Protein AF-A0AAV3U2V4-F1 (afdb_monomer_lite)

Foldseek 3Di:
DALVVCVVVLVLVVSLVRLVVVCVVPVLPLVSLVQNLLSCVLVVVLVVSLVSLVSSVVNPVVCVLVSLLVNLLSLQVVVVLCVQAVVDDADEPDPDDPLSVVLSVVSNCLNVVNQPPDDPDPPVPPQPPQFWKCFPNDIFSDKFWPFQSQTQWFWWRDSNSGIHIDGVQFWQKKFWDQDDDQNCCQWTWIWTATPVGDTDIITGGQAFSDDDPDSCLSSLNDWDWDQRSNTTGITRGIWMCGPNDIDTPNRGGMIHTD

pLDDT: mean 91.7, std 11.53, range [42.59, 98.56]

InterPro domains:
  IPR009211 Type VI secretion system accessory component TagJ [PF07024] (140-255)
  IPR009211 Type VI secretion system accessory component TagJ [PIRSF029288] (5-255)
  IPR011990 Tetratricopeptide-like helical domain superfamily [G3DSA:1.25.40.10] (1-85)

Sequence (258 aa):
MNPKQAYQDGDLSQAMTLAAEVVKQNPSDVTARVFFAELCCIVGDLERADKQLQTLITLAPELVLTASNWRQLIRAAYARNSVYQEGATPTLVAPPSPDVERALHQLVALHNNFLETETTDSDENSSPANVVFTVNQSSTAALRDLDDLNADILEFLGTNGNYFWVELSQIESLHLETPERPLDLLWRKCRLITNGGSDGVVFMPTIYPNTSDDTQQLLGRSTDWVNRNGLELGLGLREFLVGDEVLSIMDLKSLVRA

Structure (mmCIF, N/CA/C/O backbone):
data_AF-A0AAV3U2V4-F1
#
_entry.id   AF-A0AAV3U2V4-F1
#
loop_
_atom_site.group_PDB
_atom_site.id
_atom_site.type_symbol
_atom_site.label_atom_id
_atom_site.label_alt_id
_atom_site.label_comp_id
_atom_site.label_asym_id
_atom_site.label_entity_id
_atom_site.label_seq_id
_atom_site.pdbx_PDB_ins_code
_atom_site.Cartn_x
_atom_site.Cartn_y
_atom_site.Cartn_z
_atom_site.occupancy
_atom_site.B_iso_or_equiv
_atom_site.auth_seq_id
_atom_site.auth_comp_id
_atom_site.auth_asym_id
_atom_site.auth_atom_id
_atom_site.pdbx_PDB_model_num
ATOM 1 N N . MET A 1 1 ? -22.609 -13.564 15.069 1.00 77.81 1 MET A N 1
ATOM 2 C CA . MET A 1 1 ? -21.547 -13.182 14.119 1.00 77.81 1 MET A CA 1
ATOM 3 C C . MET A 1 1 ? -20.689 -12.113 14.771 1.00 77.81 1 MET A C 1
ATOM 5 O O . MET A 1 1 ? -21.258 -11.242 15.417 1.00 77.81 1 MET A O 1
ATOM 9 N N . ASN A 1 2 ? -19.363 -12.223 14.704 1.00 93.81 2 ASN A N 1
ATOM 10 C CA . ASN A 1 2 ? -18.442 -11.239 15.286 1.00 93.81 2 ASN A CA 1
ATOM 11 C C . ASN A 1 2 ? -17.787 -10.402 14.162 1.00 93.81 2 ASN A C 1
ATOM 13 O O . ASN A 1 2 ? -17.882 -10.802 12.999 1.00 93.81 2 ASN A O 1
ATOM 17 N N . PRO A 1 3 ? -17.127 -9.270 14.475 1.00 95.31 3 PRO A N 1
ATOM 18 C CA . PRO A 1 3 ? -16.544 -8.399 13.452 1.00 95.31 3 PRO A CA 1
ATOM 19 C C . PRO A 1 3 ? -15.517 -9.092 12.542 1.00 95.31 3 PRO A C 1
ATOM 21 O O . PRO A 1 3 ? -15.472 -8.821 11.346 1.00 95.31 3 PRO A O 1
ATOM 24 N N . LYS A 1 4 ? -14.708 -10.009 13.094 1.00 94.81 4 LYS A N 1
ATOM 25 C CA . LYS A 1 4 ? -13.680 -10.744 12.338 1.00 94.81 4 LYS A CA 1
ATOM 26 C C . LYS A 1 4 ? -14.293 -11.704 11.323 1.00 94.81 4 LYS A C 1
ATOM 28 O O . LYS A 1 4 ? -13.789 -11.785 10.212 1.00 94.81 4 LYS A O 1
ATOM 33 N N . GLN A 1 5 ? -15.378 -12.386 11.691 1.00 96.06 5 GLN A N 1
ATOM 34 C CA . GLN A 1 5 ? -16.092 -13.283 10.785 1.00 96.06 5 GLN A CA 1
ATOM 35 C C . GLN A 1 5 ? -16.669 -12.507 9.597 1.00 96.06 5 GLN A C 1
ATOM 37 O O . GLN A 1 5 ? -16.418 -12.884 8.463 1.00 96.06 5 GLN A O 1
ATOM 42 N N . ALA A 1 6 ? -17.342 -11.376 9.845 1.00 96.31 6 ALA A N 1
ATOM 43 C CA . ALA A 1 6 ? -17.877 -10.538 8.767 1.00 96.31 6 ALA A CA 1
ATOM 44 C C . ALA A 1 6 ? -16.768 -10.044 7.816 1.00 96.31 6 ALA A C 1
ATOM 46 O O . ALA A 1 6 ? -16.920 -10.093 6.600 1.00 96.31 6 ALA A O 1
ATOM 47 N N . TYR A 1 7 ? -15.609 -9.652 8.362 1.00 95.31 7 TYR A N 1
ATOM 48 C CA . TYR A 1 7 ? -14.439 -9.291 7.555 1.00 95.31 7 TYR A CA 1
ATOM 49 C C . TYR A 1 7 ? -13.925 -10.469 6.712 1.00 95.31 7 TYR A C 1
ATOM 51 O O . TYR A 1 7 ? -13.635 -10.306 5.527 1.00 95.31 7 TYR A O 1
ATOM 59 N N . GLN A 1 8 ? -13.817 -11.666 7.294 1.00 93.44 8 GLN A N 1
ATOM 60 C CA . GLN A 1 8 ? -13.397 -12.873 6.574 1.00 93.44 8 GLN A CA 1
ATOM 61 C C . GLN A 1 8 ? -14.368 -13.209 5.437 1.00 93.44 8 GLN A C 1
ATOM 63 O O . GLN A 1 8 ? -13.926 -13.425 4.309 1.00 93.44 8 GLN A O 1
ATOM 68 N N . ASP A 1 9 ? -15.669 -13.111 5.700 1.00 95.00 9 ASP A N 1
ATOM 69 C CA . ASP A 1 9 ? -16.739 -13.347 4.727 1.00 95.00 9 ASP A CA 1
ATOM 70 C C . ASP A 1 9 ? -16.788 -12.271 3.620 1.00 95.00 9 ASP A C 1
ATOM 72 O O . ASP A 1 9 ? -17.465 -12.445 2.612 1.00 95.00 9 ASP A O 1
ATOM 76 N N . GLY A 1 10 ? -16.034 -11.175 3.770 1.00 93.69 10 GLY A N 1
ATOM 77 C CA . GLY A 1 10 ? -15.952 -10.088 2.794 1.00 93.69 10 GLY A CA 1
ATOM 78 C C . GLY A 1 10 ? -17.049 -9.034 2.935 1.00 93.69 10 GLY A C 1
ATOM 79 O O . GLY A 1 10 ? -17.123 -8.139 2.099 1.00 93.69 10 GLY A O 1
ATOM 80 N N . ASP A 1 11 ? -17.868 -9.091 3.988 1.00 95.31 11 ASP A N 1
ATOM 81 C CA . ASP A 1 11 ? -18.849 -8.052 4.310 1.00 95.31 11 ASP A CA 1
ATOM 82 C C . ASP A 1 11 ? -18.190 -6.955 5.162 1.00 95.31 11 ASP A C 1
ATOM 84 O O . ASP A 1 11 ? -18.277 -6.915 6.396 1.00 95.31 11 ASP A O 1
ATOM 88 N N . LEU A 1 12 ? -17.471 -6.058 4.482 1.00 93.88 12 LEU A N 1
ATOM 89 C CA . LEU A 1 12 ? -16.718 -4.977 5.119 1.00 93.88 12 LEU A CA 1
ATOM 90 C C . LEU A 1 12 ? -17.629 -3.965 5.830 1.00 93.88 12 LEU A C 1
ATOM 92 O O . LEU A 1 12 ? -17.287 -3.483 6.911 1.00 93.88 12 LEU A O 1
ATOM 96 N N . SER A 1 13 ? -18.812 -3.686 5.276 1.00 94.62 13 SER A N 1
ATOM 97 C CA . SER A 1 13 ? -19.794 -2.771 5.876 1.00 94.62 13 SER A CA 1
ATOM 98 C C . SER A 1 13 ? -20.302 -3.299 7.220 1.00 94.62 13 SER A C 1
ATOM 100 O O . SER A 1 13 ? -20.337 -2.589 8.238 1.00 94.62 13 SER A O 1
ATOM 102 N N . GLN A 1 14 ? -20.626 -4.589 7.266 1.00 96.62 14 GLN A N 1
ATOM 103 C CA . GLN A 1 14 ? -21.036 -5.238 8.496 1.00 96.62 14 GLN A CA 1
ATOM 104 C C . GLN A 1 14 ? -19.878 -5.387 9.485 1.00 96.62 14 GLN A C 1
ATOM 106 O O . GLN A 1 14 ? -20.076 -5.152 10.681 1.00 96.62 14 GLN A O 1
ATOM 111 N N . ALA A 1 15 ? -18.669 -5.711 9.016 1.00 97.38 15 ALA A N 1
ATOM 112 C CA . ALA A 1 15 ? -17.475 -5.764 9.857 1.00 97.38 15 ALA A CA 1
ATOM 113 C C . ALA A 1 15 ? -17.221 -4.420 10.556 1.00 97.38 15 ALA A C 1
ATOM 115 O O . ALA A 1 15 ? -17.030 -4.391 11.774 1.00 97.38 15 ALA A O 1
ATOM 116 N N . MET A 1 16 ? -17.310 -3.310 9.815 1.00 97.25 16 MET A N 1
ATOM 117 C CA . MET A 1 16 ? -17.195 -1.947 10.341 1.00 97.25 16 MET A CA 1
ATOM 118 C C . MET A 1 16 ? -18.255 -1.644 11.400 1.00 97.25 16 MET A C 1
ATOM 120 O O . MET A 1 16 ? -17.933 -1.143 12.481 1.00 97.25 16 MET A O 1
ATOM 124 N N . THR A 1 17 ? -19.516 -1.978 11.115 1.00 97.88 17 THR A N 1
ATOM 125 C CA . THR A 1 17 ? -20.641 -1.747 12.034 1.00 97.88 17 THR A CA 1
ATOM 126 C C . THR A 1 17 ? -20.457 -2.519 13.341 1.00 97.88 17 THR A C 1
ATOM 128 O O . THR A 1 17 ? -20.556 -1.946 14.428 1.00 97.88 17 THR A O 1
ATOM 131 N N . LEU A 1 18 ? -20.138 -3.814 13.249 1.00 98.06 18 LEU A N 1
ATOM 132 C CA . LEU A 1 18 ? -19.936 -4.669 14.416 1.00 98.06 18 LEU A CA 1
ATOM 133 C C . LEU A 1 18 ? -18.698 -4.245 15.219 1.00 98.06 18 LEU A C 1
ATOM 135 O O . LEU A 1 18 ? -18.759 -4.202 16.446 1.00 98.06 18 LEU A O 1
ATOM 139 N N . ALA A 1 19 ? -17.581 -3.917 14.560 1.00 97.88 19 ALA A N 1
ATOM 140 C CA . ALA A 1 19 ? -16.355 -3.493 15.237 1.00 97.88 19 ALA A CA 1
ATOM 141 C C . ALA A 1 19 ? -16.550 -2.175 16.004 1.00 97.88 19 ALA A C 1
ATOM 143 O O . ALA A 1 19 ? -16.129 -2.066 17.158 1.00 97.88 19 ALA A O 1
ATOM 144 N N . ALA A 1 20 ? -17.247 -1.205 15.403 1.00 97.69 20 ALA A N 1
ATOM 145 C CA . ALA A 1 20 ? -17.571 0.057 16.058 1.00 97.69 20 ALA A CA 1
ATOM 146 C C . ALA A 1 20 ? -18.426 -0.150 17.320 1.00 97.69 20 ALA A C 1
ATOM 148 O O . ALA A 1 20 ? -18.166 0.479 18.348 1.00 97.69 20 ALA A O 1
ATOM 149 N N . GLU A 1 21 ? -19.417 -1.046 17.264 1.00 97.88 21 GLU A N 1
ATOM 150 C CA . GLU A 1 21 ? -20.272 -1.355 18.414 1.00 97.88 21 GLU A CA 1
ATOM 151 C C . GLU A 1 21 ? -19.488 -2.057 19.535 1.00 97.88 21 GLU A C 1
ATOM 153 O O . GLU A 1 21 ? -19.637 -1.694 20.700 1.00 97.88 21 GLU A O 1
ATOM 158 N N . VAL A 1 22 ? -18.577 -2.983 19.206 1.00 97.50 22 VAL A N 1
ATOM 159 C CA . VAL A 1 22 ? -17.710 -3.634 20.207 1.00 97.50 22 VAL A CA 1
ATOM 160 C C . VAL A 1 22 ? -16.829 -2.612 20.932 1.00 97.50 22 VAL A C 1
ATOM 162 O O . VAL A 1 22 ? -16.763 -2.632 22.161 1.00 97.50 22 VAL A O 1
ATOM 165 N N . VAL A 1 23 ? -16.195 -1.684 20.203 1.00 97.31 23 VAL A N 1
ATOM 166 C CA . VAL A 1 23 ? -15.371 -0.616 20.806 1.00 97.31 23 VAL A CA 1
ATOM 167 C C . VAL A 1 23 ? -16.217 0.330 21.661 1.00 97.31 23 VAL A C 1
ATOM 169 O O . VAL A 1 23 ? -15.763 0.791 22.706 1.00 97.31 23 VAL A O 1
ATOM 172 N N . LYS A 1 24 ? -17.454 0.620 21.248 1.00 97.19 24 LYS A N 1
ATOM 173 C CA . LYS A 1 24 ? -18.380 1.461 22.016 1.00 97.19 24 LYS A CA 1
ATOM 174 C C . LYS A 1 24 ? -18.809 0.798 23.3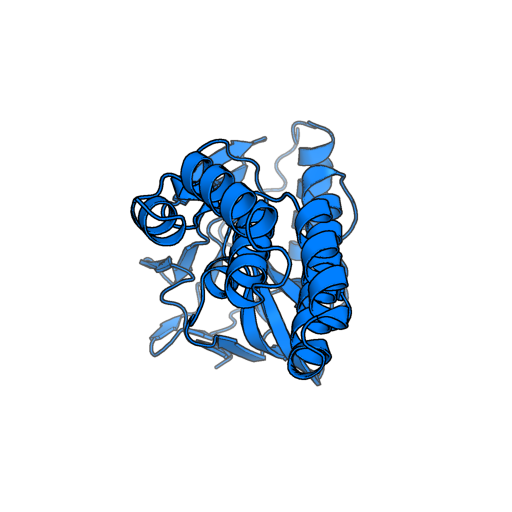26 1.00 97.19 24 LYS A C 1
ATOM 176 O O . LYS A 1 24 ? -18.878 1.477 24.347 1.00 97.19 24 LYS A O 1
ATOM 181 N N . GLN A 1 25 ? -19.091 -0.504 23.300 1.00 97.38 25 GLN A N 1
ATOM 182 C CA . GLN A 1 25 ? -19.481 -1.273 24.483 1.00 97.38 25 GLN A CA 1
ATOM 183 C C . GLN A 1 25 ? -18.305 -1.511 25.433 1.00 97.38 25 GLN A C 1
ATOM 185 O O . GLN A 1 25 ? -18.492 -1.477 26.647 1.00 97.38 25 GLN A O 1
ATOM 190 N N . ASN A 1 26 ? -17.095 -1.691 24.894 1.00 96.00 26 ASN A N 1
ATOM 191 C CA . ASN A 1 26 ? -15.881 -1.946 25.669 1.00 96.00 26 ASN A CA 1
ATOM 192 C C . ASN A 1 26 ? -14.744 -0.977 25.283 1.00 96.00 26 ASN A C 1
ATOM 194 O O . ASN A 1 26 ? -13.765 -1.386 24.656 1.00 96.00 26 ASN A O 1
ATOM 198 N N . PRO A 1 27 ? -14.811 0.310 25.680 1.00 94.88 27 PRO A N 1
ATOM 199 C CA . PRO A 1 27 ? -13.843 1.320 25.249 1.00 94.88 27 PRO A CA 1
ATOM 200 C C . PRO A 1 27 ? -12.402 1.092 25.715 1.00 94.88 27 PRO A C 1
ATOM 202 O O . PRO A 1 27 ? -11.508 1.765 25.212 1.00 94.88 27 PRO A O 1
ATOM 205 N N . SER A 1 28 ? -12.141 0.208 26.674 1.00 95.31 28 SER A N 1
ATOM 206 C CA . SER A 1 28 ? -10.783 -0.141 27.114 1.00 95.31 28 SER A CA 1
ATOM 207 C C . SER A 1 28 ? -10.224 -1.393 26.432 1.00 95.31 28 SER A C 1
ATOM 209 O O . SER A 1 28 ? -9.084 -1.759 26.701 1.00 95.31 28 SER A O 1
ATOM 211 N N . ASP A 1 29 ? -10.994 -2.064 25.568 1.00 96.75 29 ASP A N 1
ATOM 212 C CA . ASP A 1 29 ? -10.519 -3.238 24.835 1.00 96.75 29 ASP A CA 1
ATOM 213 C C . ASP A 1 29 ? -9.544 -2.820 23.724 1.00 96.75 29 ASP A C 1
ATOM 215 O O . ASP A 1 29 ? -9.922 -2.320 22.659 1.00 96.75 29 ASP A O 1
ATOM 219 N N . VAL A 1 30 ? -8.258 -3.034 23.996 1.00 96.38 30 VAL A N 1
ATOM 220 C CA . VAL A 1 30 ? -7.146 -2.731 23.091 1.00 96.38 30 VAL A CA 1
ATOM 221 C C . VAL A 1 30 ? -7.246 -3.536 21.794 1.00 96.38 30 VAL A C 1
ATOM 223 O O . VAL A 1 30 ? -7.044 -2.983 20.716 1.00 96.38 30 VAL A O 1
ATOM 226 N N . THR A 1 31 ? -7.608 -4.820 21.868 1.00 95.25 31 THR A N 1
ATOM 227 C CA . THR A 1 31 ? -7.655 -5.700 20.688 1.00 95.25 31 THR A CA 1
ATOM 228 C C . THR A 1 31 ? -8.780 -5.282 19.749 1.00 95.25 31 THR A C 1
ATOM 230 O O . THR A 1 31 ? -8.579 -5.209 18.535 1.00 95.25 31 THR A O 1
ATOM 233 N N . ALA A 1 32 ? -9.951 -4.959 20.303 1.00 96.25 32 ALA A N 1
ATOM 234 C CA . ALA A 1 32 ? -11.075 -4.456 19.522 1.00 96.25 32 ALA A CA 1
ATOM 235 C C . ALA A 1 32 ? -10.741 -3.126 18.831 1.00 96.25 32 ALA A C 1
ATOM 237 O O . ALA A 1 32 ? -11.073 -2.943 17.660 1.00 96.25 32 ALA A O 1
ATOM 238 N N . ARG A 1 33 ? -10.045 -2.214 19.524 1.00 96.75 33 ARG A N 1
ATOM 239 C CA . ARG A 1 33 ? -9.622 -0.925 18.956 1.00 96.75 33 ARG A CA 1
ATOM 240 C C . ARG A 1 33 ? -8.587 -1.060 17.854 1.00 96.75 33 ARG A C 1
ATOM 242 O O . ARG A 1 33 ? -8.701 -0.346 16.865 1.00 96.75 33 ARG A O 1
ATOM 249 N N . VAL A 1 34 ? -7.607 -1.952 18.016 1.00 96.31 34 VAL A N 1
ATOM 250 C CA . VAL A 1 34 ? -6.614 -2.229 16.968 1.00 96.31 34 VAL A CA 1
ATOM 251 C C . VAL A 1 34 ? -7.325 -2.730 15.717 1.00 96.31 34 VAL A C 1
ATOM 253 O O . VAL A 1 34 ? -7.191 -2.107 14.671 1.00 96.31 34 VAL A O 1
ATOM 256 N N . PHE A 1 35 ? -8.159 -3.767 15.841 1.00 96.81 35 PHE A N 1
ATOM 257 C CA . PHE A 1 35 ? -8.885 -4.310 14.693 1.00 96.81 35 PHE A CA 1
ATOM 258 C C . PHE A 1 35 ? -9.800 -3.266 14.041 1.00 96.81 35 PHE A C 1
ATOM 260 O O . PHE A 1 35 ? -9.870 -3.161 12.821 1.00 96.81 35 PHE A O 1
ATOM 267 N N . PHE A 1 36 ? -10.473 -2.440 14.845 1.00 97.50 36 PHE A N 1
ATOM 268 C CA . PHE A 1 36 ? -11.307 -1.373 14.311 1.00 97.50 36 PHE A CA 1
ATOM 269 C C . PHE A 1 36 ? -10.495 -0.293 13.578 1.00 97.50 36 PHE A C 1
ATOM 271 O O . PHE A 1 36 ? -10.927 0.180 12.531 1.00 97.50 36 PHE A O 1
ATOM 278 N N . ALA A 1 37 ? -9.312 0.068 14.083 1.00 97.31 37 ALA A N 1
ATOM 279 C CA . ALA A 1 37 ? -8.405 0.985 13.398 1.00 97.31 37 ALA A CA 1
ATOM 280 C C . ALA A 1 37 ? -7.925 0.417 12.051 1.00 97.31 37 ALA A C 1
ATOM 282 O O . ALA A 1 37 ? -7.887 1.160 11.075 1.00 97.31 37 ALA A O 1
ATOM 283 N N . GLU A 1 38 ? -7.619 -0.885 11.978 1.00 96.50 38 GLU A N 1
ATOM 284 C CA . GLU A 1 38 ? -7.256 -1.557 10.720 1.00 96.50 38 GLU A CA 1
ATOM 285 C C . GLU A 1 38 ? -8.382 -1.465 9.689 1.00 96.50 38 GLU A C 1
ATOM 287 O O . GLU A 1 38 ? -8.137 -1.071 8.551 1.00 96.50 38 GLU A O 1
ATOM 292 N N . LEU A 1 39 ? -9.623 -1.767 10.089 1.00 96.56 39 LEU A N 1
ATOM 293 C CA . LEU A 1 39 ? -10.769 -1.668 9.185 1.00 96.56 39 LEU A CA 1
ATOM 294 C C . LEU A 1 39 ? -10.999 -0.229 8.703 1.00 96.56 39 LEU A C 1
ATOM 296 O O . LEU A 1 39 ? -11.264 -0.034 7.521 1.00 96.56 39 LEU A O 1
ATOM 300 N N . CYS A 1 40 ? -10.844 0.771 9.582 1.00 97.00 40 CYS A N 1
ATOM 301 C CA . CYS A 1 40 ? -10.903 2.185 9.197 1.00 97.00 40 CYS A CA 1
ATOM 302 C C . CYS A 1 40 ? -9.849 2.533 8.131 1.00 97.00 40 CYS A C 1
ATOM 304 O O . CYS A 1 40 ? -10.177 3.228 7.174 1.00 97.00 40 CYS A O 1
ATOM 306 N N . CYS A 1 41 ? -8.614 2.030 8.255 1.00 96.25 41 CYS A N 1
ATOM 307 C CA . CYS A 1 41 ? -7.593 2.214 7.218 1.00 96.25 41 CYS A CA 1
ATOM 308 C C . CYS A 1 41 ? -8.005 1.568 5.886 1.00 96.25 41 CYS A C 1
ATOM 310 O O . CYS A 1 41 ? -7.855 2.198 4.845 1.00 96.25 41 CYS A O 1
ATOM 312 N N . ILE A 1 42 ? -8.550 0.346 5.922 1.00 94.19 42 ILE A N 1
ATOM 313 C CA . ILE A 1 42 ? -8.973 -0.406 4.727 1.00 94.19 42 ILE A CA 1
ATOM 314 C C . ILE A 1 42 ? -10.082 0.324 3.960 1.00 94.19 42 ILE A C 1
ATOM 316 O O . ILE A 1 42 ? -10.012 0.421 2.741 1.00 94.19 42 ILE A O 1
ATOM 320 N N . VAL A 1 43 ? -11.082 0.882 4.651 1.00 93.06 43 VAL A N 1
ATOM 321 C CA . VAL A 1 43 ? -12.158 1.659 3.996 1.00 93.06 43 VAL A CA 1
ATOM 322 C C . VAL A 1 43 ? -11.754 3.098 3.653 1.00 93.06 43 VAL A C 1
ATOM 324 O O . VAL A 1 43 ? -12.577 3.856 3.149 1.00 93.06 43 VAL A O 1
ATOM 327 N N . GLY A 1 44 ? -10.525 3.512 3.972 1.00 93.12 44 GLY A N 1
ATOM 328 C CA . GLY A 1 44 ? -10.049 4.877 3.744 1.00 93.12 44 GLY A CA 1
ATOM 329 C C . GLY A 1 44 ? -10.561 5.928 4.740 1.00 93.12 44 GLY A C 1
ATOM 330 O O . GLY A 1 44 ? -10.293 7.114 4.554 1.00 93.12 44 GLY A O 1
ATOM 331 N N . ASP A 1 45 ? -11.230 5.537 5.833 1.00 95.44 45 ASP A N 1
ATOM 332 C CA . ASP A 1 45 ? -11.607 6.431 6.944 1.00 95.44 45 ASP A CA 1
ATOM 333 C C . ASP A 1 45 ? -10.391 6.691 7.857 1.00 95.44 45 ASP A C 1
ATOM 335 O O . ASP A 1 45 ? -10.321 6.304 9.031 1.00 95.44 45 ASP A O 1
ATOM 339 N N . LEU A 1 46 ? -9.379 7.328 7.265 1.00 96.56 46 LEU A N 1
ATOM 340 C CA . LEU A 1 46 ? -8.076 7.591 7.870 1.00 96.56 46 LEU A CA 1
ATOM 341 C C . LEU A 1 46 ? -8.174 8.499 9.106 1.00 96.56 46 LEU A C 1
ATOM 343 O O . LEU A 1 46 ? -7.422 8.329 10.069 1.00 96.56 46 LEU A O 1
ATOM 347 N N . GLU A 1 47 ? -9.136 9.425 9.125 1.00 97.06 47 GLU A N 1
ATOM 348 C CA . GLU A 1 47 ? -9.366 10.316 10.264 1.00 97.06 47 GLU A CA 1
ATOM 349 C C . GLU A 1 47 ? -9.841 9.515 11.482 1.00 97.06 47 GLU A C 1
ATOM 351 O O . GLU A 1 47 ? -9.358 9.697 12.608 1.00 97.06 47 GLU A O 1
ATOM 356 N N . ARG A 1 48 ? -10.785 8.590 11.274 1.00 97.50 48 ARG A N 1
ATOM 357 C CA . ARG A 1 48 ? -11.279 7.729 12.346 1.00 97.50 48 ARG A CA 1
ATOM 358 C C . ARG A 1 48 ? -10.230 6.722 12.791 1.00 97.50 48 ARG A C 1
ATOM 360 O O . ARG A 1 48 ? -10.162 6.452 13.993 1.00 97.50 48 ARG A O 1
ATOM 367 N N . ALA A 1 49 ? -9.405 6.213 11.875 1.00 97.81 49 ALA A N 1
ATOM 368 C CA . ALA A 1 49 ? -8.257 5.378 12.214 1.00 97.81 49 ALA A CA 1
ATOM 369 C C . ALA A 1 49 ? -7.283 6.117 13.151 1.00 97.81 49 ALA A C 1
ATOM 371 O O . ALA A 1 49 ? -6.969 5.604 14.229 1.00 97.81 49 ALA A O 1
ATOM 372 N N . ASP A 1 50 ? -6.887 7.356 12.824 1.00 97.56 50 ASP A N 1
ATOM 373 C CA . ASP A 1 50 ? -5.970 8.151 13.659 1.00 97.56 50 ASP A CA 1
ATOM 374 C C . ASP A 1 50 ? -6.537 8.387 15.069 1.00 97.56 50 ASP A C 1
ATOM 376 O O . ASP A 1 50 ? -5.828 8.218 16.064 1.00 97.56 50 ASP A O 1
ATOM 380 N N . LYS A 1 51 ? -7.843 8.671 1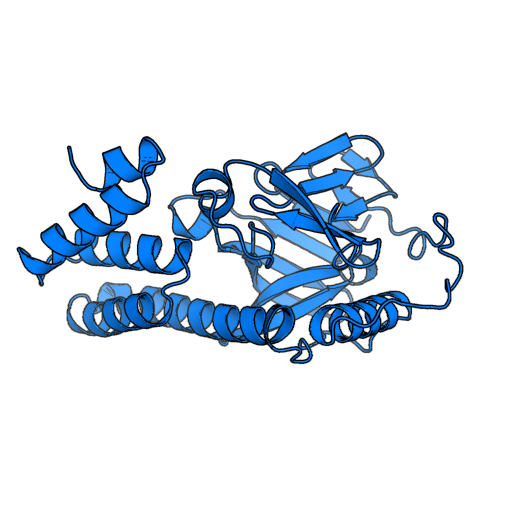5.191 1.00 96.94 51 LYS A N 1
ATOM 381 C CA . LYS A 1 51 ? -8.521 8.819 16.495 1.00 96.94 51 LYS A CA 1
ATOM 382 C C . LYS A 1 51 ? -8.449 7.546 17.349 1.00 96.94 51 LYS A C 1
ATOM 384 O O . LYS A 1 51 ? -8.260 7.632 18.569 1.00 96.94 51 LYS A O 1
ATOM 389 N N . GLN A 1 52 ? -8.580 6.361 16.742 1.00 96.94 52 GLN A N 1
ATOM 390 C CA . GLN A 1 52 ? -8.395 5.099 17.471 1.00 96.94 52 GLN A CA 1
ATOM 391 C C . GLN A 1 52 ? -6.952 4.949 17.961 1.00 96.94 52 GLN A C 1
ATOM 393 O O . GLN A 1 52 ? -6.741 4.599 19.122 1.00 96.94 52 GLN A O 1
ATOM 398 N N . LEU A 1 53 ? -5.967 5.278 17.121 1.00 96.50 53 LEU A N 1
ATOM 399 C CA . LEU A 1 53 ? -4.546 5.187 17.467 1.00 96.50 53 LEU A CA 1
ATOM 400 C C . LEU A 1 53 ? -4.141 6.162 18.579 1.00 96.50 53 LEU A C 1
ATOM 402 O O . LEU A 1 53 ? -3.413 5.776 19.491 1.00 96.50 53 LEU A O 1
ATOM 406 N N . GLN A 1 54 ? -4.655 7.395 18.568 1.00 95.56 54 GLN A N 1
ATOM 407 C CA . GLN A 1 54 ? -4.450 8.353 19.663 1.00 95.56 54 GLN A CA 1
ATOM 408 C C . GLN A 1 54 ? -4.967 7.812 21.002 1.00 95.56 54 GLN A C 1
ATOM 410 O O . GLN A 1 54 ? -4.317 7.949 22.040 1.00 95.56 54 GLN A O 1
ATOM 415 N N . THR A 1 55 ? -6.126 7.153 20.977 1.00 95.31 55 THR A N 1
ATOM 416 C CA . THR A 1 55 ? -6.692 6.527 22.175 1.00 95.31 55 THR A CA 1
ATOM 417 C C . THR A 1 55 ? -5.837 5.338 22.627 1.00 95.31 55 THR A C 1
ATOM 419 O O . THR A 1 55 ? -5.547 5.203 23.814 1.00 95.31 55 THR A O 1
ATOM 422 N N . LEU A 1 56 ? -5.378 4.507 21.685 1.00 95.25 56 LEU A N 1
ATOM 423 C CA . LEU A 1 56 ? -4.508 3.359 21.957 1.00 95.25 56 LEU A CA 1
ATOM 424 C C . LEU A 1 56 ? -3.182 3.759 22.612 1.00 95.25 56 LEU A C 1
ATOM 426 O O . LEU A 1 56 ? -2.773 3.099 23.559 1.00 95.25 56 LEU A O 1
ATOM 430 N N . ILE A 1 57 ? -2.565 4.867 22.188 1.00 94.94 57 ILE A N 1
ATOM 431 C CA . ILE A 1 57 ? -1.342 5.418 22.807 1.00 94.94 57 ILE A CA 1
ATOM 432 C C . ILE A 1 57 ? -1.533 5.679 24.309 1.00 94.94 57 ILE A C 1
ATOM 434 O O . ILE A 1 57 ? -0.594 5.532 25.087 1.00 94.94 57 ILE A O 1
ATOM 438 N N . THR A 1 58 ? -2.748 6.051 24.720 1.00 93.38 58 THR A N 1
ATOM 439 C CA . THR A 1 58 ? -3.074 6.339 26.123 1.00 93.38 58 THR A CA 1
ATOM 440 C C . THR A 1 58 ? -3.432 5.069 26.901 1.00 93.38 58 THR A C 1
ATOM 442 O O . THR A 1 58 ? -3.068 4.937 28.065 1.00 93.38 58 THR A O 1
ATOM 445 N N . LEU A 1 59 ? -4.161 4.140 26.273 1.00 94.44 59 LEU A N 1
ATOM 446 C CA . LEU A 1 59 ? -4.659 2.916 26.913 1.00 94.44 59 LEU A CA 1
ATOM 447 C C . LEU A 1 59 ? -3.608 1.804 27.030 1.00 94.44 59 LEU A C 1
ATOM 449 O O . LEU A 1 59 ? -3.674 1.020 27.972 1.00 94.44 59 LEU A O 1
ATOM 453 N N . ALA A 1 60 ? -2.680 1.727 26.077 1.00 94.88 60 ALA A N 1
ATOM 454 C CA . ALA A 1 60 ? -1.695 0.657 25.943 1.00 94.88 60 ALA A CA 1
ATOM 455 C C . ALA A 1 60 ? -0.296 1.249 25.675 1.00 94.88 60 ALA A C 1
ATOM 457 O O . ALA A 1 60 ? 0.150 1.289 24.521 1.00 94.88 60 ALA A O 1
ATOM 458 N N . PRO A 1 61 ? 0.406 1.747 26.714 1.00 93.62 61 PRO A N 1
ATOM 459 C CA . PRO A 1 61 ? 1.735 2.349 26.581 1.00 93.62 61 PRO A CA 1
ATOM 460 C C . PRO A 1 61 ? 2.767 1.452 25.875 1.00 93.62 61 PRO A C 1
ATOM 462 O O . PRO A 1 61 ? 3.666 1.941 25.192 1.00 93.62 61 PRO A O 1
ATOM 465 N N . GLU A 1 62 ? 2.624 0.134 25.991 1.00 94.25 62 GLU A N 1
ATOM 466 C CA . GLU A 1 62 ? 3.454 -0.863 25.316 1.00 94.25 62 GLU A CA 1
ATOM 467 C C . GLU A 1 62 ? 3.298 -0.859 23.784 1.00 94.25 62 GLU A C 1
ATOM 469 O O . GLU A 1 62 ? 4.206 -1.286 23.073 1.00 94.25 62 GLU A O 1
ATOM 474 N N . LEU A 1 63 ? 2.184 -0.335 23.258 1.00 93.75 63 LEU A N 1
ATOM 475 C CA . LEU A 1 63 ? 1.907 -0.233 21.821 1.00 93.75 63 LEU A CA 1
ATOM 476 C C . LEU A 1 63 ? 2.238 1.142 21.230 1.00 93.75 63 LEU A C 1
ATOM 478 O O . LEU A 1 63 ? 2.020 1.350 20.037 1.00 93.75 63 LEU A O 1
ATOM 482 N N . VAL A 1 64 ? 2.774 2.084 22.015 1.00 94.88 64 VAL A N 1
ATOM 483 C CA . VAL A 1 64 ? 2.993 3.479 21.583 1.00 94.88 64 VAL A CA 1
ATOM 484 C C . VAL A 1 64 ? 3.835 3.577 20.315 1.00 94.88 64 VAL A C 1
ATOM 486 O O . VAL A 1 64 ? 3.496 4.357 19.425 1.00 94.88 64 VAL A O 1
ATOM 489 N N . LEU A 1 65 ? 4.898 2.778 20.197 1.00 93.88 65 LEU A N 1
ATOM 490 C CA . LEU A 1 65 ? 5.736 2.750 18.993 1.00 93.88 65 LEU A CA 1
ATOM 491 C C . LEU A 1 65 ? 4.950 2.255 17.774 1.00 93.88 65 LEU A C 1
ATOM 493 O O . LEU A 1 65 ? 4.958 2.906 16.733 1.00 93.88 65 LEU A O 1
ATOM 497 N N . THR A 1 66 ? 4.220 1.146 17.916 1.00 92.56 66 THR A N 1
ATOM 498 C CA . THR A 1 66 ? 3.385 0.582 16.845 1.00 92.56 66 THR A CA 1
ATOM 499 C C . THR A 1 66 ? 2.311 1.570 16.401 1.00 92.56 66 THR A C 1
ATOM 501 O O . THR A 1 66 ? 2.188 1.849 15.211 1.00 92.56 66 THR A O 1
ATOM 504 N N . ALA A 1 67 ? 1.578 2.153 17.353 1.00 95.00 67 ALA A N 1
ATOM 505 C CA . ALA A 1 67 ? 0.547 3.139 17.067 1.00 95.00 67 ALA A CA 1
ATOM 506 C C . ALA A 1 67 ? 1.142 4.382 16.394 1.00 95.00 67 ALA A C 1
ATOM 508 O O . ALA A 1 67 ? 0.601 4.849 15.399 1.00 95.00 67 ALA A O 1
ATOM 509 N N . SER A 1 68 ? 2.286 4.884 16.868 1.00 95.69 68 SER A N 1
ATOM 510 C CA . SER A 1 68 ? 2.961 6.036 16.255 1.00 95.69 68 SER A CA 1
ATOM 511 C C . SER A 1 68 ? 3.401 5.751 14.820 1.00 95.69 68 SER A C 1
ATOM 513 O O . SER A 1 68 ? 3.193 6.594 13.951 1.00 95.69 68 SER A O 1
ATOM 515 N N . ASN A 1 69 ? 3.934 4.556 14.548 1.00 94.94 69 ASN A N 1
ATOM 516 C CA . ASN A 1 69 ? 4.297 4.141 13.194 1.00 94.94 69 ASN A CA 1
ATOM 517 C C . ASN A 1 69 ? 3.070 4.098 12.277 1.00 94.94 69 ASN A C 1
ATOM 519 O O . ASN A 1 69 ? 3.119 4.632 11.175 1.00 94.94 69 ASN A O 1
ATOM 523 N N . TRP A 1 70 ? 1.946 3.541 12.734 1.00 96.25 70 TRP A N 1
ATOM 524 C CA . TRP A 1 70 ? 0.710 3.520 11.943 1.00 96.25 70 TRP A CA 1
ATOM 525 C C . TRP A 1 70 ? 0.178 4.921 11.656 1.00 96.25 70 TRP A C 1
ATOM 527 O O . TRP A 1 70 ? -0.287 5.177 10.553 1.00 96.25 70 TRP A O 1
ATOM 537 N N . ARG A 1 71 ? 0.300 5.854 12.604 1.00 97.75 71 ARG A N 1
ATOM 538 C CA . ARG A 1 71 ? -0.056 7.260 12.367 1.00 97.75 71 ARG A CA 1
ATOM 539 C C . ARG A 1 71 ? 0.815 7.900 11.285 1.00 97.75 71 ARG A C 1
ATOM 541 O O . ARG A 1 71 ? 0.310 8.690 10.493 1.00 97.75 71 ARG A O 1
ATOM 548 N N . GLN A 1 72 ? 2.100 7.541 11.205 1.00 98.06 72 GLN A N 1
ATOM 549 C CA . GLN A 1 72 ? 2.948 7.963 10.084 1.00 98.06 72 GLN A CA 1
ATOM 550 C C . GLN A 1 72 ? 2.487 7.329 8.767 1.00 98.06 72 GLN A C 1
ATOM 552 O O . GLN A 1 72 ? 2.376 8.038 7.774 1.00 98.06 72 GLN A O 1
ATOM 557 N N . LEU A 1 73 ? 2.117 6.046 8.753 1.00 98.12 73 LEU A N 1
ATOM 558 C CA . LEU A 1 73 ? 1.562 5.415 7.547 1.00 98.12 73 LEU A CA 1
ATOM 559 C C . LEU A 1 73 ? 0.246 6.059 7.099 1.00 98.12 73 LEU A C 1
ATOM 561 O O . LEU A 1 73 ? 0.076 6.309 5.913 1.00 98.12 73 LEU A O 1
ATOM 565 N N . ILE A 1 74 ? -0.639 6.420 8.033 1.00 98.31 74 ILE A N 1
ATOM 566 C CA . ILE A 1 74 ? -1.859 7.186 7.741 1.00 98.31 74 ILE A CA 1
ATOM 567 C C . ILE A 1 74 ? -1.512 8.538 7.110 1.00 98.31 74 ILE A C 1
ATOM 569 O O . ILE A 1 74 ? -2.119 8.927 6.115 1.00 98.31 74 ILE A O 1
ATOM 573 N N . ARG A 1 75 ? -0.516 9.252 7.645 1.00 98.25 75 ARG A N 1
ATOM 574 C CA . ARG A 1 75 ? -0.050 10.519 7.065 1.00 98.25 75 ARG A CA 1
ATOM 575 C C . ARG A 1 75 ? 0.486 10.336 5.641 1.00 98.25 75 ARG A C 1
ATOM 577 O O . ARG A 1 75 ? 0.161 11.139 4.770 1.00 98.25 75 ARG A O 1
ATOM 584 N N . ALA A 1 76 ? 1.257 9.279 5.397 1.00 98.38 76 ALA A N 1
ATOM 585 C CA . ALA A 1 76 ? 1.735 8.942 4.061 1.00 98.38 76 ALA A CA 1
ATOM 586 C C . ALA A 1 76 ? 0.570 8.564 3.126 1.00 98.38 76 ALA A C 1
ATOM 588 O O . ALA A 1 76 ? 0.546 8.991 1.978 1.00 98.38 76 ALA A O 1
ATOM 589 N N . ALA A 1 77 ? -0.436 7.835 3.614 1.00 97.62 77 ALA A N 1
ATOM 590 C CA . ALA A 1 77 ? -1.629 7.490 2.844 1.00 97.62 77 ALA A CA 1
ATOM 591 C C . ALA A 1 77 ? -2.475 8.724 2.481 1.00 97.62 77 ALA A C 1
ATOM 593 O O . ALA A 1 77 ? -2.982 8.804 1.366 1.00 97.62 77 ALA A O 1
ATOM 594 N N . TYR A 1 78 ? -2.566 9.728 3.361 1.00 97.38 78 TYR A N 1
ATOM 595 C CA . TYR A 1 78 ? -3.140 11.029 3.003 1.00 97.38 78 TYR A CA 1
ATOM 596 C C . TYR A 1 78 ? -2.358 11.699 1.871 1.00 97.38 78 TYR A C 1
ATOM 598 O O . TYR A 1 78 ? -2.961 12.133 0.896 1.00 97.38 78 TYR A O 1
ATOM 606 N N . ALA A 1 79 ? -1.025 11.742 1.964 1.00 97.69 79 ALA A N 1
ATOM 607 C CA . ALA A 1 79 ? -0.191 12.304 0.902 1.00 97.69 79 ALA A CA 1
ATOM 608 C C . ALA A 1 79 ? -0.364 11.549 -0.428 1.00 97.69 79 ALA A C 1
ATOM 610 O O . ALA A 1 79 ? -0.462 12.177 -1.478 1.00 97.69 79 ALA A O 1
ATOM 611 N N . ARG A 1 80 ? -0.473 10.217 -0.385 1.00 97.69 80 ARG A N 1
ATOM 612 C CA . ARG A 1 80 ? -0.803 9.384 -1.546 1.00 97.69 80 ARG A CA 1
ATOM 613 C C . ARG A 1 80 ? -2.147 9.770 -2.166 1.00 97.69 80 ARG A C 1
ATOM 615 O O . ARG A 1 80 ? -2.225 9.944 -3.378 1.00 97.69 80 ARG A O 1
ATOM 622 N N . ASN A 1 81 ? -3.187 9.933 -1.348 1.00 95.19 81 ASN A N 1
ATOM 623 C CA . ASN A 1 81 ? -4.503 10.355 -1.828 1.00 95.19 81 ASN A CA 1
ATOM 624 C C . ASN A 1 81 ? -4.439 11.744 -2.471 1.00 95.19 81 ASN A C 1
ATOM 626 O O . ASN A 1 81 ? -4.991 11.925 -3.550 1.00 95.19 81 ASN A O 1
ATOM 630 N N . SER A 1 82 ? -3.709 12.692 -1.879 1.00 95.38 82 SER A N 1
ATOM 631 C CA . SER A 1 82 ? -3.511 14.011 -2.487 1.00 95.38 82 SER A CA 1
ATOM 632 C C . SER A 1 82 ? -2.816 13.930 -3.849 1.00 95.38 82 SER A C 1
ATOM 634 O O . SER A 1 82 ? -3.158 14.691 -4.747 1.00 95.38 82 SER A O 1
ATOM 636 N N . VAL A 1 83 ? -1.878 13.000 -4.047 1.00 96.25 83 VAL A N 1
ATOM 637 C CA . VAL A 1 83 ? -1.223 12.812 -5.353 1.00 96.25 83 VAL A CA 1
ATOM 638 C C . VAL A 1 83 ? -2.220 12.335 -6.408 1.00 96.25 83 VAL A C 1
ATOM 640 O O . VAL A 1 83 ? -2.392 12.998 -7.426 1.00 96.25 83 VAL A O 1
ATOM 643 N N . TYR A 1 84 ? -2.928 11.233 -6.152 1.00 93.56 84 TYR A N 1
ATOM 644 C CA . TYR A 1 84 ? -3.785 10.619 -7.174 1.00 93.56 84 TYR A CA 1
ATOM 645 C C . TYR A 1 84 ? -5.170 11.256 -7.326 1.00 93.56 84 TYR A C 1
ATOM 647 O O . TYR A 1 84 ? -5.743 11.210 -8.410 1.00 93.56 84 TYR A O 1
ATOM 655 N N . GLN A 1 85 ? -5.724 11.840 -6.263 1.00 89.12 85 GLN A N 1
ATOM 656 C CA . GLN A 1 85 ? -7.088 12.385 -6.262 1.00 89.12 85 GLN A CA 1
ATOM 657 C C . GLN A 1 85 ? -7.110 13.917 -6.329 1.00 89.12 85 GLN A C 1
ATOM 659 O O . GLN A 1 85 ? -8.055 14.492 -6.866 1.00 89.12 85 GLN A O 1
ATOM 664 N N . GLU A 1 86 ? -6.072 14.590 -5.825 1.00 90.19 86 GLU A N 1
ATOM 665 C CA . GLU A 1 86 ? -6.019 16.059 -5.716 1.00 90.19 86 GLU A CA 1
ATOM 666 C C . GLU A 1 86 ? -4.935 16.694 -6.609 1.00 90.19 86 GLU A C 1
ATOM 668 O O . GLU A 1 86 ? -4.773 17.913 -6.603 1.00 90.19 86 GLU A O 1
ATOM 673 N N . GLY A 1 87 ? -4.190 15.890 -7.379 1.00 86.94 87 GLY A N 1
ATOM 674 C CA . GLY A 1 87 ? -3.177 16.371 -8.323 1.00 86.94 87 GLY A CA 1
ATOM 675 C C . GLY A 1 87 ? -1.891 16.894 -7.670 1.00 86.94 87 GLY A C 1
ATOM 676 O O . GLY A 1 87 ? -1.158 17.669 -8.288 1.00 86.94 87 GLY A O 1
ATOM 677 N N . ALA A 1 88 ? -1.604 16.511 -6.422 1.00 93.25 88 ALA A N 1
ATOM 678 C CA . ALA A 1 88 ? -0.336 16.843 -5.779 1.00 93.25 88 ALA A CA 1
ATOM 679 C C . ALA A 1 88 ? 0.842 16.106 -6.442 1.00 93.25 88 ALA A C 1
ATOM 681 O O . ALA A 1 88 ? 0.693 15.037 -7.028 1.00 93.25 88 ALA A O 1
ATOM 682 N N . THR A 1 89 ? 2.051 16.652 -6.314 1.00 92.88 89 THR A N 1
ATOM 683 C CA . THR A 1 89 ? 3.262 16.006 -6.838 1.00 92.88 89 THR A CA 1
ATOM 684 C C . THR A 1 89 ? 3.830 15.012 -5.815 1.00 92.88 89 THR A C 1
ATOM 686 O O . THR A 1 89 ? 4.022 15.390 -4.654 1.00 92.88 89 THR A O 1
ATOM 689 N N . PRO A 1 90 ? 4.134 13.759 -6.202 1.00 95.31 90 PRO A N 1
ATOM 690 C CA . PRO A 1 90 ? 4.792 12.805 -5.319 1.00 95.31 90 PRO A CA 1
ATOM 691 C C . PRO A 1 90 ? 6.226 13.245 -5.014 1.00 95.31 90 PRO A C 1
ATOM 693 O O . PRO A 1 90 ? 6.891 13.901 -5.816 1.00 95.31 90 PRO A O 1
ATOM 696 N N . THR A 1 91 ? 6.737 12.848 -3.848 1.00 96.31 91 THR A N 1
ATOM 697 C CA . THR A 1 91 ? 8.177 12.969 -3.589 1.00 96.31 91 THR A CA 1
ATOM 698 C C . THR A 1 91 ? 8.920 11.939 -4.439 1.00 96.31 91 THR A C 1
ATOM 700 O O . THR A 1 91 ? 8.473 10.800 -4.554 1.00 96.31 91 THR A O 1
ATOM 703 N N . LEU A 1 92 ? 10.063 12.321 -5.004 1.00 95.00 92 LEU A N 1
ATOM 704 C CA . LEU A 1 92 ? 10.930 11.429 -5.772 1.00 95.00 92 LEU A CA 1
ATOM 705 C C . LEU A 1 92 ? 12.231 11.186 -5.006 1.00 95.00 92 LEU A C 1
ATOM 707 O O . LEU A 1 92 ? 12.763 12.099 -4.371 1.00 95.00 92 LEU A O 1
ATOM 711 N N . VAL A 1 93 ? 12.751 9.961 -5.068 1.00 89.56 93 VAL A N 1
ATOM 712 C CA . VAL A 1 93 ? 14.029 9.600 -4.420 1.00 89.56 93 VAL A CA 1
ATOM 713 C C . VAL A 1 93 ? 15.257 10.033 -5.226 1.00 89.56 93 VAL A C 1
ATOM 715 O O . VAL A 1 93 ? 16.351 10.146 -4.676 1.00 89.56 93 VAL A O 1
ATOM 718 N N . ALA A 1 94 ? 15.072 10.300 -6.515 1.00 89.25 94 ALA A N 1
ATOM 719 C CA . ALA A 1 94 ? 16.082 10.767 -7.452 1.00 89.25 94 ALA A CA 1
ATOM 720 C C . ALA A 1 94 ? 15.444 11.776 -8.429 1.00 89.25 94 ALA A C 1
ATOM 722 O O . ALA A 1 94 ? 14.214 11.871 -8.481 1.00 89.25 94 ALA A O 1
ATOM 723 N N . PRO A 1 95 ? 16.241 12.541 -9.198 1.00 90.75 95 PRO A N 1
ATOM 724 C CA . PRO A 1 95 ? 15.710 13.338 -10.301 1.00 90.75 95 PRO A CA 1
ATOM 725 C C . PRO A 1 95 ? 14.857 12.471 -11.247 1.00 90.75 95 PRO A C 1
ATOM 727 O O . PRO A 1 95 ? 15.232 11.320 -11.487 1.00 90.75 95 PRO A O 1
ATOM 730 N N . PRO A 1 96 ? 13.722 12.984 -11.756 1.00 91.31 96 PRO A N 1
ATOM 731 C CA . PRO A 1 96 ? 12.823 12.192 -12.586 1.00 91.31 96 PRO A CA 1
ATOM 732 C C . PRO A 1 96 ? 13.505 11.790 -13.900 1.00 91.31 96 PRO A C 1
ATOM 734 O O . PRO A 1 96 ? 14.208 12.588 -14.521 1.00 91.31 96 PRO A O 1
ATOM 737 N N . SER A 1 97 ? 13.304 10.538 -14.305 1.00 91.00 97 SER A N 1
ATOM 738 C CA . SER A 1 97 ? 13.601 10.074 -15.661 1.00 91.00 97 SER A CA 1
ATOM 739 C C . SER A 1 97 ? 12.517 10.574 -16.631 1.00 91.00 97 SER A C 1
ATOM 741 O O . SER A 1 97 ? 11.449 10.991 -16.178 1.00 91.00 97 SER A O 1
ATOM 743 N N . PRO A 1 98 ? 12.729 10.489 -17.957 1.00 90.31 98 PRO A N 1
ATOM 744 C CA . PRO A 1 98 ? 11.684 10.807 -18.932 1.00 90.31 98 PRO A CA 1
ATOM 745 C C . PRO A 1 98 ? 10.382 10.014 -18.731 1.00 90.31 98 PRO A C 1
ATOM 747 O O . PRO A 1 98 ? 9.302 10.544 -18.984 1.00 90.31 98 PRO A O 1
ATOM 750 N N . ASP A 1 99 ? 10.462 8.770 -18.250 1.00 88.06 99 ASP A N 1
ATOM 751 C CA . ASP A 1 99 ? 9.282 7.941 -17.977 1.00 88.06 99 ASP A CA 1
ATOM 752 C C . ASP A 1 99 ? 8.535 8.425 -16.726 1.00 88.06 99 ASP A C 1
ATOM 754 O O . ASP A 1 99 ? 7.310 8.549 -16.744 1.00 88.06 99 ASP A O 1
ATOM 758 N N . VAL A 1 100 ? 9.261 8.823 -15.673 1.00 92.81 100 VAL A N 1
ATOM 759 C CA . VAL A 1 100 ? 8.655 9.464 -14.494 1.00 92.81 100 VAL A CA 1
ATOM 760 C C . VAL A 1 100 ? 8.037 10.817 -14.853 1.00 92.81 100 VAL A C 1
ATOM 762 O O . VAL A 1 100 ? 6.945 11.129 -14.383 1.00 92.81 100 VAL A O 1
ATOM 765 N N . GLU A 1 101 ? 8.685 11.625 -15.696 1.00 93.38 101 GLU A N 1
ATOM 766 C CA . GLU A 1 101 ? 8.106 12.883 -16.189 1.00 93.38 101 GLU A CA 1
ATOM 767 C C . GLU A 1 101 ? 6.805 12.629 -16.962 1.00 93.38 101 GLU A C 1
ATOM 769 O O . GLU A 1 101 ? 5.809 13.312 -16.715 1.00 93.38 101 GLU A O 1
ATOM 774 N N . ARG A 1 102 ? 6.774 11.612 -17.834 1.00 91.00 102 ARG A N 1
ATOM 775 C CA . ARG A 1 102 ? 5.567 11.207 -18.570 1.00 91.00 102 ARG A CA 1
ATOM 776 C C . ARG A 1 102 ? 4.432 10.820 -17.623 1.00 91.00 102 ARG A C 1
ATOM 778 O O . ARG A 1 102 ? 3.337 11.360 -17.758 1.00 91.00 102 ARG A O 1
ATOM 785 N N . ALA A 1 103 ? 4.703 9.978 -16.626 1.00 92.69 103 ALA A N 1
ATOM 786 C CA . ALA A 1 103 ? 3.710 9.591 -15.624 1.00 92.69 103 ALA A CA 1
ATOM 787 C C . ALA A 1 103 ? 3.184 10.803 -14.831 1.00 92.69 103 ALA A C 1
ATOM 789 O O . ALA A 1 103 ? 1.987 10.919 -14.577 1.00 92.69 103 ALA A O 1
ATOM 790 N N . LEU A 1 104 ? 4.049 11.763 -14.478 1.00 93.56 104 LEU A N 1
ATOM 791 C CA . LEU A 1 104 ? 3.624 13.007 -13.825 1.00 93.56 104 LEU A CA 1
ATOM 792 C C . LEU A 1 104 ? 2.715 13.854 -14.730 1.00 93.56 104 LEU A C 1
ATOM 794 O O . LEU A 1 104 ? 1.715 14.396 -14.256 1.00 93.56 104 LEU A O 1
ATOM 798 N N . HIS A 1 105 ? 3.031 13.959 -16.022 1.00 91.50 105 HIS A N 1
ATOM 799 C CA . HIS A 1 105 ? 2.184 14.652 -16.994 1.00 91.50 105 HIS A CA 1
ATOM 800 C C . HIS A 1 105 ? 0.817 13.972 -17.154 1.00 91.50 105 HIS A C 1
ATOM 802 O O . HIS A 1 105 ? -0.209 14.655 -17.085 1.00 91.50 105 HIS A O 1
ATOM 808 N N . GLN A 1 106 ? 0.793 12.643 -17.269 1.00 91.06 106 GLN A N 1
ATOM 809 C CA . GLN A 1 106 ? -0.434 11.847 -17.351 1.00 91.06 106 GLN A CA 1
ATOM 810 C C . GLN A 1 106 ? -1.288 11.980 -16.088 1.00 91.06 106 GLN A C 1
ATOM 812 O O . GLN A 1 106 ? -2.497 12.185 -16.182 1.00 91.06 106 GLN A O 1
ATOM 817 N N . LEU A 1 107 ? -0.673 11.959 -14.901 1.00 92.12 107 LEU A N 1
ATOM 818 C CA . LEU A 1 107 ? -1.368 12.187 -13.633 1.00 92.12 107 LEU A CA 1
ATOM 819 C C . LEU A 1 107 ? -2.077 13.553 -13.617 1.00 92.12 107 LEU A C 1
ATOM 821 O O . LEU A 1 107 ? -3.244 13.653 -13.231 1.00 92.12 107 LEU A O 1
ATOM 825 N N . VAL A 1 108 ? -1.397 14.609 -14.076 1.00 91.00 108 VAL A N 1
ATOM 826 C CA . VAL A 1 108 ? -1.985 15.953 -14.187 1.00 91.00 108 VAL A CA 1
ATOM 827 C C . VAL A 1 108 ? -3.121 15.980 -15.216 1.00 91.00 108 VAL A C 1
ATOM 829 O O . VAL A 1 108 ? -4.152 16.612 -14.965 1.00 91.00 108 VAL A O 1
ATOM 832 N N . ALA A 1 109 ? -2.969 15.304 -16.357 1.00 89.25 109 ALA A N 1
ATOM 833 C CA . ALA A 1 109 ? -4.005 15.224 -17.386 1.00 89.25 109 ALA A CA 1
ATOM 834 C C . ALA A 1 109 ? -5.260 14.488 -16.885 1.00 89.25 109 ALA A C 1
ATOM 836 O O . ALA A 1 109 ? -6.375 14.986 -17.069 1.00 89.25 109 ALA A O 1
ATOM 837 N N . LEU A 1 110 ? -5.079 13.362 -16.185 1.00 89.44 110 LEU A N 1
ATOM 838 C CA . LEU A 1 110 ? -6.148 12.603 -15.534 1.00 89.44 110 LEU A CA 1
ATOM 839 C C . LEU A 1 110 ? -6.905 13.464 -14.517 1.00 89.44 110 LEU A C 1
ATOM 841 O O . LEU A 1 110 ? -8.133 13.507 -14.552 1.00 89.44 110 LEU A O 1
ATOM 845 N N . HIS A 1 111 ? -6.195 14.203 -13.658 1.00 86.94 111 HIS A N 1
ATOM 846 C CA . HIS A 1 111 ? -6.832 15.055 -12.651 1.00 86.94 111 HIS A CA 1
ATOM 847 C C . HIS A 1 111 ? -7.678 16.180 -13.273 1.00 86.94 111 HIS A C 1
ATOM 849 O O . HIS A 1 111 ? -8.772 16.484 -12.800 1.00 86.94 111 HIS A O 1
ATOM 855 N N . ASN A 1 112 ? -7.196 16.787 -14.359 1.00 85.06 112 ASN A N 1
ATOM 856 C CA . ASN A 1 112 ? -7.891 17.891 -15.025 1.00 85.06 112 ASN A CA 1
ATOM 857 C C . ASN A 1 112 ? -8.923 17.435 -16.074 1.00 85.06 112 ASN A C 1
ATOM 859 O O . ASN A 1 112 ? -9.543 18.284 -16.718 1.00 85.06 112 ASN A O 1
ATOM 863 N N . ASN A 1 113 ? -9.127 16.122 -16.254 1.00 80.25 113 ASN A N 1
ATOM 864 C CA . ASN A 1 113 ? -9.932 15.537 -17.334 1.00 80.25 113 ASN A CA 1
ATOM 865 C C . ASN A 1 113 ? -9.545 16.069 -18.725 1.00 80.25 113 ASN A C 1
ATOM 867 O O . ASN A 1 113 ? -10.399 16.288 -19.589 1.00 80.25 113 ASN A O 1
ATOM 871 N N . PHE A 1 114 ? -8.253 16.304 -18.947 1.00 76.56 114 PHE A N 1
ATOM 872 C CA . PHE A 1 114 ? -7.757 16.655 -20.268 1.00 76.56 114 PHE A CA 1
ATOM 873 C C . PHE A 1 114 ? -7.612 15.380 -21.089 1.00 76.56 114 PHE A C 1
ATOM 875 O O . PHE A 1 114 ? -6.879 14.472 -20.710 1.00 76.56 114 PHE A O 1
ATOM 882 N N . LEU A 1 115 ? -8.317 15.318 -22.220 1.00 64.31 115 LEU A N 1
ATOM 883 C CA . LEU A 1 115 ? -8.009 14.343 -23.259 1.00 64.31 115 LEU A CA 1
ATOM 884 C C . LEU A 1 115 ? -6.615 14.695 -23.783 1.00 64.31 115 LEU A C 1
ATOM 886 O O . LEU A 1 115 ? -6.427 15.806 -24.281 1.00 64.31 115 LEU A O 1
ATOM 890 N N . GLU A 1 116 ? -5.643 13.792 -23.659 1.00 57.09 116 GLU A N 1
ATOM 891 C CA . GLU A 1 116 ? -4.382 13.955 -24.381 1.00 57.09 116 GLU A CA 1
ATOM 892 C C . GLU A 1 116 ? -4.707 13.935 -25.879 1.00 57.09 116 GLU A C 1
ATOM 894 O O . GLU A 1 116 ? -5.082 12.912 -26.447 1.00 57.09 116 GLU A O 1
ATOM 899 N N . THR A 1 117 ? -4.671 15.107 -26.516 1.00 46.06 117 THR A N 1
ATOM 900 C CA . THR A 1 117 ? -5.012 15.257 -27.937 1.00 46.06 117 THR A CA 1
ATOM 901 C C . THR A 1 117 ? -3.866 14.906 -28.873 1.00 46.06 117 THR A C 1
ATOM 903 O O . THR A 1 117 ? -4.073 14.913 -30.081 1.00 46.06 117 THR A O 1
ATOM 906 N N . GLU A 1 118 ? -2.678 14.594 -28.365 1.00 45.72 118 GLU A N 1
ATOM 907 C CA . GLU A 1 118 ? -1.548 14.212 -29.202 1.00 45.72 118 GLU A CA 1
ATOM 908 C C . GLU A 1 118 ? -0.783 13.081 -28.529 1.00 45.72 118 GLU A C 1
ATOM 910 O O . GLU A 1 118 ? -0.132 13.256 -27.504 1.00 45.72 118 GLU A O 1
ATOM 915 N N . THR A 1 119 ? -0.907 11.908 -29.141 1.00 46.72 119 THR A N 1
ATOM 916 C CA . THR A 1 119 ? 0.001 10.779 -29.016 1.00 46.72 119 THR A CA 1
ATOM 917 C C . THR A 1 119 ? 1.445 11.277 -29.088 1.00 46.72 119 THR A C 1
ATOM 919 O O . THR A 1 119 ? 1.980 11.493 -30.176 1.00 46.72 119 THR A O 1
ATOM 922 N N . THR A 1 120 ? 2.109 11.436 -27.946 1.00 45.16 120 THR A N 1
ATOM 923 C CA . THR A 1 120 ? 3.524 11.066 -27.909 1.00 45.16 120 THR A CA 1
ATOM 924 C C . THR A 1 120 ? 3.516 9.580 -28.181 1.00 45.16 120 THR A C 1
ATOM 926 O O . THR A 1 120 ? 2.997 8.838 -27.351 1.00 45.16 120 THR A O 1
ATOM 929 N N . ASP A 1 121 ? 3.954 9.198 -29.384 1.00 43.62 121 ASP A N 1
ATOM 930 C CA . ASP A 1 121 ? 4.143 7.817 -29.810 1.00 43.62 121 ASP A CA 1
ATOM 931 C C . ASP A 1 121 ? 4.521 6.973 -28.595 1.00 43.62 121 ASP A C 1
ATOM 933 O O . ASP A 1 121 ? 5.598 7.134 -28.013 1.00 43.62 121 ASP A O 1
ATOM 937 N N . SER A 1 122 ? 3.583 6.135 -28.158 1.00 46.62 122 SER A N 1
ATOM 938 C CA . SER A 1 122 ? 3.884 5.049 -27.253 1.00 46.62 122 SER A CA 1
ATOM 939 C C . SER A 1 122 ? 4.797 4.139 -28.054 1.00 46.62 122 SER A C 1
ATOM 941 O O . SER A 1 122 ? 4.340 3.243 -28.765 1.00 46.62 122 SER A O 1
ATOM 943 N N . ASP A 1 123 ? 6.099 4.396 -27.990 1.00 46.06 123 ASP A N 1
ATOM 944 C CA . ASP A 1 123 ? 7.060 3.331 -28.148 1.00 46.06 123 ASP A CA 1
ATOM 945 C C . ASP A 1 123 ? 6.694 2.319 -27.053 1.00 46.06 123 ASP A C 1
ATOM 947 O O . ASP A 1 123 ? 7.239 2.332 -25.956 1.00 46.06 123 ASP A O 1
ATOM 951 N N . GLU A 1 124 ? 5.783 1.391 -27.368 1.00 47.12 124 GLU A N 1
ATOM 952 C CA . GLU A 1 124 ? 5.530 0.151 -26.617 1.00 47.12 124 GLU A CA 1
ATOM 953 C C . GLU A 1 124 ? 6.836 -0.662 -26.431 1.00 47.12 124 GLU A C 1
ATOM 955 O O . GLU A 1 124 ? 6.865 -1.670 -25.734 1.00 47.12 124 GLU A O 1
ATOM 960 N N . ASN A 1 125 ? 7.933 -0.197 -27.043 1.00 42.59 125 ASN A N 1
ATOM 961 C CA . ASN A 1 125 ? 9.291 -0.709 -27.011 1.00 42.59 125 ASN A CA 1
ATOM 962 C C . ASN A 1 125 ? 10.317 0.197 -26.307 1.00 42.59 125 ASN A C 1
ATOM 964 O O . ASN A 1 125 ? 11.508 -0.128 -26.356 1.00 42.59 125 ASN A O 1
ATOM 968 N N . SER A 1 126 ? 9.938 1.294 -25.641 1.00 45.69 126 SER A N 1
ATOM 969 C CA . SER A 1 126 ? 10.876 1.975 -24.740 1.00 45.69 126 SER A CA 1
ATOM 970 C C . SER A 1 126 ? 10.994 1.168 -23.445 1.00 45.69 126 SER A C 1
ATOM 972 O O . SER A 1 126 ? 10.561 1.596 -22.382 1.00 45.69 126 SER A O 1
ATOM 974 N N . SER A 1 127 ? 11.547 -0.047 -23.540 1.00 47.22 127 SER A N 1
ATOM 975 C CA . SER A 1 127 ? 11.970 -0.789 -22.360 1.00 47.22 127 SER A CA 1
ATOM 976 C C . SER A 1 127 ? 12.928 0.105 -21.571 1.00 47.22 127 SER A C 1
ATOM 978 O O . SER A 1 127 ? 13.914 0.581 -22.157 1.00 47.22 127 SER A O 1
ATOM 980 N N . PRO A 1 128 ? 12.696 0.329 -20.265 1.00 52.12 128 PRO A N 1
ATOM 981 C CA . PRO A 1 128 ? 13.684 0.997 -19.437 1.00 52.12 128 PRO A CA 1
ATOM 982 C C . PRO A 1 128 ? 14.991 0.219 -19.571 1.00 52.12 128 PRO A C 1
ATOM 984 O O . PRO A 1 128 ? 14.984 -1.004 -19.699 1.00 52.12 128 PRO A O 1
ATOM 987 N N . ALA A 1 129 ? 16.110 0.938 -19.600 1.00 54.69 129 ALA A N 1
ATOM 988 C CA . ALA A 1 129 ? 17.456 0.448 -19.882 1.00 54.69 129 ALA A CA 1
ATOM 989 C C . ALA A 1 129 ? 17.775 -0.968 -19.341 1.00 54.69 129 ALA A C 1
ATOM 991 O O . ALA A 1 129 ? 18.386 -1.074 -18.287 1.00 54.69 129 ALA A O 1
ATOM 992 N N . ASN A 1 130 ? 17.405 -2.031 -20.071 1.00 65.75 130 ASN A N 1
ATOM 993 C CA . ASN A 1 130 ? 17.728 -3.453 -19.872 1.00 65.75 130 ASN A CA 1
ATOM 994 C C . ASN A 1 130 ? 18.097 -3.861 -18.429 1.00 65.75 130 ASN A C 1
ATOM 996 O O . ASN A 1 130 ? 19.132 -4.504 -18.216 1.00 65.75 130 ASN A O 1
ATOM 1000 N N . VAL A 1 131 ? 17.307 -3.471 -17.420 1.00 84.75 131 VAL A N 1
ATOM 1001 C CA . VAL A 1 131 ? 17.597 -3.877 -16.042 1.00 84.75 131 VAL A CA 1
ATOM 1002 C C . VAL A 1 131 ? 16.997 -5.252 -15.846 1.00 84.75 131 VAL A C 1
ATOM 1004 O O . VAL A 1 131 ? 15.784 -5.424 -15.789 1.00 84.75 131 VAL A O 1
ATOM 1007 N N . VAL A 1 132 ? 17.871 -6.246 -15.762 1.00 92.75 132 VAL A N 1
ATOM 1008 C CA . VAL A 1 132 ? 17.459 -7.599 -15.426 1.00 92.75 132 VAL A CA 1
ATOM 1009 C C . VAL A 1 132 ? 17.213 -7.660 -13.926 1.00 92.75 132 VAL A C 1
ATOM 1011 O O . VAL A 1 132 ? 18.069 -7.296 -13.119 1.00 92.75 132 VAL A O 1
ATOM 1014 N N . PHE A 1 133 ? 16.045 -8.158 -13.556 1.00 95.25 133 PHE A N 1
ATOM 1015 C CA . PHE A 1 133 ? 15.684 -8.442 -12.183 1.00 95.25 133 PHE A CA 1
ATOM 1016 C C . PHE A 1 133 ? 15.567 -9.940 -11.962 1.00 95.25 133 PHE A C 1
ATOM 1018 O O . PHE A 1 133 ? 15.126 -10.688 -12.830 1.00 95.25 133 PHE A O 1
ATOM 1025 N N . THR A 1 134 ? 15.917 -10.374 -10.760 1.00 97.19 134 THR A N 1
ATOM 1026 C CA . THR A 1 134 ? 15.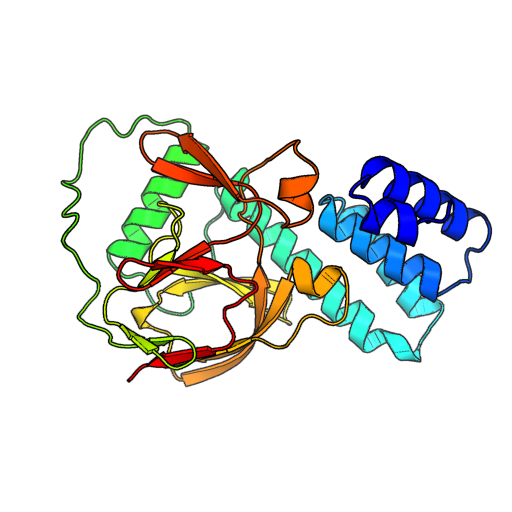446 -11.632 -10.194 1.00 97.19 134 THR A CA 1
ATOM 1027 C C . THR A 1 134 ? 14.190 -11.332 -9.382 1.00 97.19 134 THR A C 1
ATOM 1029 O O . THR A 1 134 ? 14.264 -10.750 -8.296 1.00 97.19 134 THR A O 1
ATOM 1032 N N . VAL A 1 135 ? 13.033 -11.712 -9.921 1.00 96.94 135 VAL A N 1
ATOM 1033 C CA . VAL A 1 135 ? 11.728 -11.627 -9.260 1.00 96.94 135 VAL A CA 1
ATOM 1034 C C . VAL A 1 135 ? 11.461 -12.967 -8.592 1.00 96.94 135 VAL A C 1
ATOM 1036 O O . VAL A 1 135 ? 11.336 -13.999 -9.252 1.00 96.94 135 VAL A O 1
ATOM 1039 N N . ASN A 1 136 ? 11.402 -12.972 -7.263 1.00 95.81 136 ASN A N 1
ATOM 1040 C CA . ASN A 1 136 ? 11.408 -14.178 -6.438 1.00 95.81 136 ASN A CA 1
ATOM 1041 C C . ASN A 1 136 ? 12.614 -15.091 -6.747 1.00 95.81 136 ASN A C 1
ATOM 1043 O O . ASN A 1 136 ? 13.668 -14.944 -6.136 1.00 95.81 136 ASN A O 1
ATOM 1047 N N . GLN A 1 137 ? 12.456 -16.041 -7.672 1.00 91.44 137 GLN A N 1
ATOM 1048 C CA . GLN A 1 137 ? 13.497 -16.986 -8.107 1.00 91.44 137 GLN A CA 1
ATOM 1049 C C . GLN A 1 137 ? 13.731 -16.962 -9.627 1.00 91.44 137 GLN A C 1
ATOM 1051 O O . GLN A 1 137 ? 14.630 -17.648 -10.111 1.00 91.44 137 GLN A O 1
ATOM 1056 N N . SER A 1 138 ? 12.942 -16.186 -10.371 1.00 92.75 138 SER A N 1
ATOM 1057 C CA . SER A 1 138 ? 12.959 -16.145 -11.833 1.00 92.75 138 SER A CA 1
ATOM 1058 C C . SER A 1 138 ? 13.580 -14.842 -12.313 1.00 92.75 138 SER A C 1
ATOM 1060 O O . SER A 1 138 ? 13.281 -13.773 -11.784 1.00 92.75 138 SER A O 1
ATOM 1062 N N . SER A 1 139 ? 14.449 -14.922 -13.317 1.00 94.25 139 SER A N 1
ATOM 1063 C CA . SER A 1 139 ? 15.072 -13.741 -13.910 1.00 94.25 139 SER A CA 1
ATOM 1064 C C . SER A 1 139 ? 14.247 -13.229 -15.090 1.00 94.25 139 SER A C 1
ATOM 1066 O O . SER A 1 139 ? 13.829 -14.021 -15.931 1.00 94.25 139 SER A O 1
ATOM 1068 N N . THR A 1 140 ? 14.024 -11.919 -15.157 1.00 93.19 140 THR A N 1
ATOM 1069 C CA . THR A 1 140 ? 13.337 -11.255 -16.269 1.00 93.19 140 THR A CA 1
ATOM 1070 C C . THR A 1 140 ? 13.944 -9.879 -16.533 1.00 93.19 140 THR A C 1
ATOM 1072 O O . THR A 1 140 ? 14.422 -9.217 -15.614 1.00 93.19 140 THR A O 1
ATOM 1075 N N . ALA A 1 141 ? 13.917 -9.446 -17.791 1.00 90.00 141 ALA A N 1
ATOM 1076 C CA . ALA A 1 141 ? 14.171 -8.057 -18.184 1.00 90.00 141 ALA A CA 1
ATOM 1077 C C . ALA A 1 141 ? 12.869 -7.272 -18.431 1.00 90.00 141 ALA A C 1
ATOM 1079 O O . ALA A 1 141 ? 12.908 -6.063 -18.616 1.00 90.00 141 ALA A O 1
ATOM 1080 N N . ALA A 1 142 ? 11.729 -7.967 -18.450 1.00 91.06 142 ALA A N 1
ATOM 1081 C CA . ALA A 1 142 ? 10.403 -7.395 -18.609 1.00 91.06 142 ALA A CA 1
ATOM 1082 C C . ALA A 1 142 ? 9.692 -7.463 -17.256 1.00 91.06 142 ALA A C 1
ATOM 1084 O O . ALA A 1 142 ? 9.276 -8.538 -16.814 1.00 91.06 142 ALA A O 1
ATOM 1085 N N . LEU A 1 143 ? 9.629 -6.324 -16.579 1.00 93.69 143 LEU A N 1
ATOM 1086 C CA . LEU A 1 143 ? 8.910 -6.145 -15.329 1.00 93.69 143 LEU A CA 1
ATOM 1087 C C . LEU A 1 143 ? 8.248 -4.777 -15.367 1.00 93.69 143 LEU A C 1
ATOM 1089 O O . LEU A 1 143 ? 8.952 -3.789 -15.535 1.00 93.69 143 LEU A O 1
ATOM 1093 N N . ARG A 1 144 ? 6.937 -4.735 -15.149 1.00 95.00 144 ARG A N 1
ATOM 1094 C CA . ARG A 1 144 ? 6.193 -3.496 -14.912 1.00 95.00 144 ARG A CA 1
ATOM 1095 C C . ARG A 1 144 ? 4.985 -3.754 -14.025 1.00 95.00 144 ARG A C 1
ATOM 1097 O O . ARG A 1 144 ? 4.506 -4.884 -13.930 1.00 95.00 144 ARG A O 1
ATOM 1104 N N . ASP A 1 145 ? 4.480 -2.708 -13.396 1.00 97.44 145 ASP A N 1
ATOM 1105 C CA . ASP A 1 145 ? 3.105 -2.669 -12.916 1.00 97.44 145 ASP A CA 1
ATOM 1106 C C . ASP A 1 145 ? 2.143 -2.714 -14.116 1.00 97.44 145 ASP A C 1
ATOM 1108 O O . ASP A 1 145 ? 2.434 -2.166 -15.188 1.00 97.44 145 ASP A O 1
ATOM 1112 N N . LEU A 1 146 ? 1.027 -3.423 -13.958 1.00 96.62 146 LEU A N 1
ATOM 1113 C CA . LEU A 1 146 ? -0.002 -3.508 -14.991 1.00 96.62 146 LEU A CA 1
ATOM 1114 C C . LEU A 1 146 ? -0.847 -2.227 -15.099 1.00 96.62 146 LEU A C 1
ATOM 1116 O O . LEU A 1 146 ? -1.452 -2.010 -16.140 1.00 96.62 146 LEU A O 1
ATOM 1120 N N . ASP A 1 147 ? -0.853 -1.363 -14.080 1.00 96.50 147 ASP A N 1
ATOM 1121 C CA . ASP A 1 147 ? -1.432 -0.018 -14.182 1.00 96.50 147 ASP A CA 1
ATOM 1122 C C . ASP A 1 147 ? -0.557 0.867 -15.080 1.00 96.50 147 ASP A C 1
ATOM 1124 O O . ASP A 1 147 ? 0.648 0.979 -14.859 1.00 96.50 147 ASP A O 1
ATOM 1128 N N . ASP A 1 148 ? -1.149 1.477 -16.109 1.00 94.50 148 ASP A N 1
ATOM 1129 C CA . ASP A 1 148 ? -0.407 2.242 -17.120 1.00 94.50 148 ASP A CA 1
ATOM 1130 C C . ASP A 1 148 ? 0.219 3.534 -16.593 1.00 94.50 148 ASP A C 1
ATOM 1132 O O . ASP A 1 148 ? 1.220 3.994 -17.143 1.00 94.50 148 ASP A O 1
ATOM 1136 N N . LEU A 1 149 ? -0.342 4.120 -15.534 1.00 93.62 149 LEU A N 1
ATOM 1137 C CA . LEU A 1 149 ? 0.207 5.328 -14.928 1.00 93.62 149 LEU A CA 1
ATOM 1138 C C . LEU A 1 149 ? 1.425 4.996 -14.065 1.00 93.62 149 LEU A C 1
ATOM 1140 O O . LEU A 1 149 ? 2.415 5.727 -14.061 1.00 93.62 149 LEU A O 1
ATOM 1144 N N . ASN A 1 150 ? 1.334 3.908 -13.302 1.00 93.38 150 ASN A N 1
ATOM 1145 C CA . ASN A 1 150 ? 2.433 3.443 -12.476 1.00 93.38 150 ASN A CA 1
ATOM 1146 C C . ASN A 1 150 ? 3.523 2.792 -13.332 1.00 93.38 150 ASN A C 1
ATOM 1148 O O . ASN A 1 150 ? 4.670 3.196 -13.211 1.00 93.38 150 ASN A O 1
ATOM 1152 N N . ALA A 1 151 ? 3.187 1.827 -14.189 1.00 94.19 151 ALA A N 1
ATOM 1153 C CA . ALA A 1 151 ? 4.091 1.106 -15.084 1.00 94.19 151 ALA A CA 1
ATOM 1154 C C . ALA A 1 151 ? 5.445 0.761 -14.424 1.00 94.19 151 ALA A C 1
ATOM 1156 O O . ALA A 1 151 ? 5.528 -0.154 -13.606 1.00 94.19 151 ALA A O 1
ATOM 1157 N N . ASP A 1 152 ? 6.504 1.515 -14.713 1.00 93.19 152 ASP A N 1
ATOM 1158 C CA . ASP A 1 152 ? 7.842 1.296 -14.152 1.00 93.19 152 ASP A CA 1
ATOM 1159 C C . ASP A 1 152 ? 8.075 1.966 -12.785 1.00 93.19 152 ASP A C 1
ATOM 1161 O O . ASP A 1 152 ? 9.208 2.072 -12.320 1.00 93.19 152 ASP A O 1
ATOM 1165 N N . ILE A 1 153 ? 7.025 2.432 -12.114 1.00 95.69 153 ILE A N 1
ATOM 1166 C CA . ILE A 1 153 ? 7.071 3.200 -10.870 1.00 95.69 153 ILE A CA 1
ATOM 1167 C C . ILE A 1 153 ? 6.364 2.436 -9.754 1.00 95.69 153 ILE A C 1
ATOM 1169 O O . ILE A 1 153 ? 5.167 2.141 -9.808 1.00 95.69 153 ILE A O 1
ATOM 1173 N N . LEU A 1 154 ? 7.102 2.190 -8.672 1.00 97.19 154 LEU A N 1
ATOM 1174 C CA . LEU A 1 154 ? 6.570 1.630 -7.439 1.00 97.19 154 LEU A CA 1
ATOM 1175 C C . LEU A 1 154 ? 6.323 2.718 -6.390 1.00 97.19 154 LEU A C 1
ATOM 1177 O O . LEU A 1 154 ? 7.091 3.669 -6.224 1.00 97.19 154 LEU A O 1
ATOM 1181 N N . GLU A 1 155 ? 5.240 2.534 -5.644 1.00 97.88 155 GLU A N 1
ATOM 1182 C CA . GLU A 1 155 ? 4.792 3.425 -4.580 1.00 97.88 155 GLU A CA 1
ATOM 1183 C C . GLU A 1 155 ? 5.283 2.968 -3.207 1.00 97.88 155 GLU A C 1
ATOM 1185 O O . GLU A 1 155 ? 5.192 1.786 -2.869 1.00 97.88 155 GLU A O 1
ATOM 1190 N N . PHE A 1 156 ? 5.700 3.916 -2.364 1.00 98.31 156 PHE A N 1
ATOM 1191 C CA . PHE A 1 156 ? 6.118 3.617 -0.998 1.00 98.31 156 PHE A CA 1
ATOM 1192 C C . PHE A 1 156 ? 5.628 4.647 0.023 1.00 98.31 156 PHE A C 1
ATOM 1194 O O . PHE A 1 156 ? 5.606 5.857 -0.204 1.00 98.31 156 PHE A O 1
ATOM 1201 N N . LEU A 1 157 ? 5.275 4.132 1.198 1.00 98.56 157 LEU A N 1
ATOM 1202 C CA . LEU A 1 157 ? 4.946 4.863 2.412 1.00 98.56 157 LEU A CA 1
ATOM 1203 C C . LEU A 1 157 ? 6.137 4.763 3.371 1.00 98.56 157 LEU A C 1
ATOM 1205 O O . LEU A 1 157 ? 6.512 3.681 3.836 1.00 98.56 157 LEU A O 1
ATOM 1209 N N . GLY A 1 158 ? 6.750 5.903 3.663 1.00 96.75 158 GLY A N 1
ATOM 1210 C CA . GLY A 1 158 ? 7.863 6.017 4.591 1.00 96.75 158 GLY A CA 1
ATOM 1211 C C . GLY A 1 158 ? 7.407 5.996 6.048 1.00 96.75 158 GLY A C 1
ATOM 1212 O O . GLY A 1 158 ? 6.362 6.534 6.415 1.00 96.75 158 GLY A O 1
ATOM 1213 N N . THR A 1 159 ? 8.251 5.456 6.926 1.00 95.31 159 THR A N 1
ATOM 1214 C CA . THR A 1 159 ? 8.035 5.478 8.386 1.00 95.31 159 THR A CA 1
ATOM 1215 C C . THR A 1 159 ? 8.105 6.883 8.998 1.00 95.31 159 THR A C 1
ATOM 1217 O O . THR A 1 159 ? 7.727 7.077 10.149 1.00 95.31 159 THR A O 1
ATOM 1220 N N . ASN A 1 160 ? 8.546 7.877 8.225 1.00 94.19 160 ASN A N 1
ATOM 1221 C CA . ASN A 1 160 ? 8.528 9.305 8.552 1.00 94.19 160 ASN A CA 1
ATOM 1222 C C . ASN A 1 160 ? 7.238 10.025 8.104 1.00 94.19 160 ASN A C 1
ATOM 1224 O O . ASN A 1 160 ? 7.129 11.243 8.263 1.00 94.19 160 ASN A O 1
ATOM 1228 N N . GLY A 1 161 ? 6.283 9.285 7.535 1.00 96.44 161 GLY A N 1
ATOM 1229 C CA . GLY A 1 161 ? 5.000 9.799 7.068 1.00 96.44 161 GLY A CA 1
ATOM 1230 C C . GLY A 1 161 ? 5.035 10.456 5.693 1.00 96.44 161 GLY A C 1
ATOM 1231 O O . GLY A 1 161 ? 4.075 11.134 5.330 1.00 96.44 161 GLY A O 1
ATOM 1232 N N . ASN A 1 162 ? 6.115 10.258 4.936 1.00 96.00 162 ASN A N 1
ATOM 1233 C CA . ASN A 1 162 ? 6.202 10.684 3.545 1.00 96.00 162 ASN A CA 1
ATOM 1234 C C . ASN A 1 162 ? 5.673 9.597 2.608 1.00 96.00 162 ASN A C 1
ATOM 1236 O O . ASN A 1 162 ? 5.825 8.406 2.870 1.00 96.00 162 ASN A O 1
ATOM 1240 N N . TYR A 1 163 ? 5.123 10.026 1.481 1.00 98.38 163 TYR A N 1
ATOM 1241 C CA . TYR A 1 163 ? 4.779 9.177 0.349 1.00 98.38 163 TYR A CA 1
ATOM 1242 C C . TYR A 1 163 ? 5.679 9.531 -0.834 1.00 98.38 163 TYR A C 1
ATOM 1244 O O . TYR A 1 163 ? 5.921 10.716 -1.086 1.00 98.38 163 TYR A O 1
ATOM 1252 N N . PHE A 1 164 ? 6.200 8.521 -1.527 1.00 97.44 164 PHE A N 1
ATOM 1253 C CA . PHE A 1 164 ? 7.144 8.731 -2.616 1.00 97.44 164 PHE A CA 1
ATOM 1254 C C . PHE A 1 164 ? 7.076 7.646 -3.689 1.00 97.44 164 PHE A C 1
ATOM 1256 O O . PHE A 1 164 ? 6.640 6.519 -3.447 1.00 97.44 164 PHE A O 1
ATOM 1263 N N . TRP A 1 165 ? 7.536 8.026 -4.877 1.00 97.62 165 TRP A N 1
ATOM 1264 C CA . TRP A 1 165 ? 7.714 7.159 -6.033 1.00 97.62 165 TRP A CA 1
ATOM 1265 C C . TRP A 1 165 ? 9.173 6.734 -6.172 1.00 97.62 165 TRP A C 1
ATOM 1267 O O . TRP A 1 165 ? 10.096 7.513 -5.903 1.00 97.62 165 TRP A O 1
ATOM 1277 N N . VAL A 1 166 ? 9.365 5.494 -6.613 1.00 96.56 166 VAL A N 1
ATOM 1278 C CA . VAL A 1 166 ? 10.667 4.928 -6.968 1.00 96.56 166 VAL A CA 1
ATOM 1279 C C . VAL A 1 166 ? 10.510 4.190 -8.284 1.00 96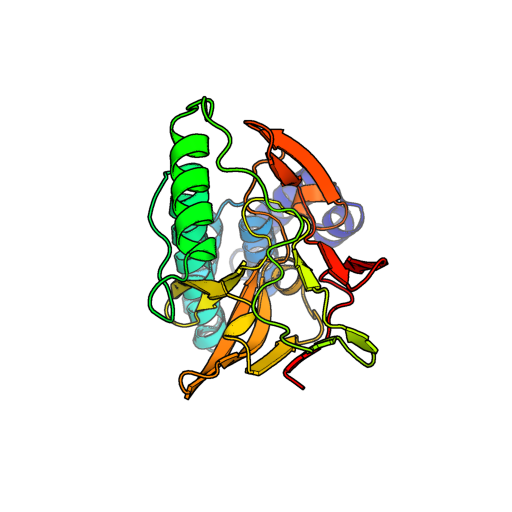.56 166 VAL A C 1
ATOM 1281 O O . VAL A 1 166 ? 9.714 3.262 -8.389 1.00 96.56 166 VAL A O 1
ATOM 1284 N N . GLU A 1 167 ? 11.279 4.598 -9.282 1.00 95.06 167 GLU A N 1
ATOM 1285 C CA . GLU A 1 167 ? 11.334 3.892 -10.559 1.00 95.06 167 GLU A CA 1
ATOM 1286 C C . GLU A 1 167 ? 12.036 2.537 -10.373 1.00 95.06 167 GLU A C 1
ATOM 1288 O O . GLU A 1 167 ? 13.034 2.445 -9.651 1.00 95.06 167 GLU A O 1
ATOM 1293 N N . LEU A 1 168 ? 11.563 1.488 -11.047 1.00 94.38 168 LEU A N 1
ATOM 1294 C CA . LEU A 1 168 ? 12.131 0.141 -10.995 1.00 94.38 168 LEU A CA 1
ATOM 1295 C C . LEU A 1 168 ? 13.640 0.166 -11.241 1.00 94.38 168 LEU A C 1
ATOM 1297 O O . LEU A 1 168 ? 14.390 -0.447 -10.488 1.00 94.38 168 LEU A O 1
ATOM 1301 N N . SER A 1 169 ? 14.105 0.958 -12.213 1.00 91.94 169 SER A N 1
ATOM 1302 C CA . SER A 1 169 ? 15.526 1.102 -12.571 1.00 91.94 169 SER A CA 1
ATOM 1303 C C . SER A 1 169 ? 16.434 1.532 -11.399 1.00 91.94 169 SER A C 1
ATOM 1305 O O . SER A 1 169 ? 17.647 1.271 -11.409 1.00 91.94 169 SER A O 1
ATOM 1307 N N . GLN A 1 170 ? 15.850 2.176 -10.383 1.00 93.62 170 GLN A N 1
ATOM 1308 C CA . GLN A 1 170 ? 16.521 2.697 -9.192 1.00 93.62 170 GLN A CA 1
ATOM 1309 C C . GLN A 1 170 ? 16.571 1.673 -8.057 1.00 93.62 170 GLN A C 1
ATOM 1311 O O . GLN A 1 170 ? 17.344 1.845 -7.113 1.00 93.62 170 GLN A O 1
ATOM 1316 N N . ILE A 1 171 ? 15.781 0.603 -8.137 1.00 95.50 171 ILE A N 1
ATOM 1317 C CA . ILE A 1 171 ? 15.733 -0.446 -7.123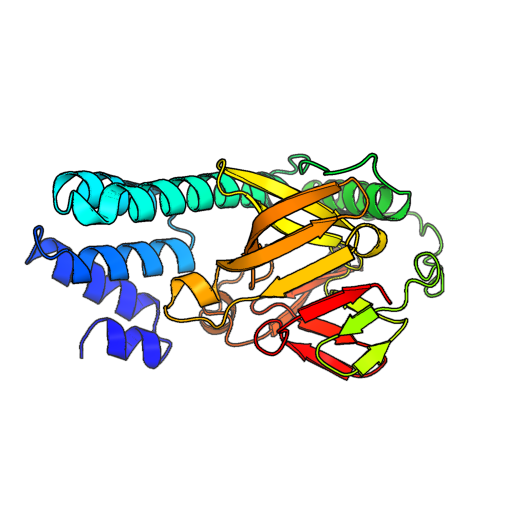 1.00 95.50 171 ILE A CA 1
ATOM 1318 C C . ILE A 1 171 ? 16.942 -1.365 -7.295 1.00 95.50 171 ILE A C 1
ATOM 1320 O O . ILE A 1 171 ? 17.168 -1.955 -8.350 1.00 95.50 171 ILE A O 1
ATOM 1324 N N . GLU A 1 172 ? 17.727 -1.491 -6.231 1.00 96.31 172 GLU A N 1
ATOM 1325 C CA . GLU A 1 172 ? 18.791 -2.488 -6.123 1.00 96.31 172 GLU A CA 1
ATOM 1326 C C . GLU A 1 172 ? 18.240 -3.775 -5.505 1.00 96.31 172 GLU A C 1
ATOM 1328 O O . GLU A 1 172 ? 18.424 -4.864 -6.048 1.00 96.31 172 GLU A O 1
ATOM 1333 N N . SER A 1 173 ? 17.498 -3.657 -4.402 1.00 97.44 173 SER A N 1
ATOM 1334 C CA . SER A 1 173 ? 16.732 -4.773 -3.849 1.00 97.44 173 SER A CA 1
ATOM 1335 C C . SER A 1 173 ? 15.478 -4.304 -3.123 1.00 97.44 173 SER A C 1
ATOM 1337 O O . SER A 1 173 ? 15.436 -3.235 -2.516 1.00 97.44 173 SER A O 1
ATOM 1339 N N . LEU A 1 174 ? 14.448 -5.135 -3.168 1.00 98.25 174 LEU A N 1
ATOM 1340 C CA . LEU A 1 174 ? 13.204 -4.974 -2.443 1.00 98.25 174 LEU A CA 1
ATOM 1341 C C . LEU A 1 174 ? 12.811 -6.339 -1.882 1.00 98.25 174 LEU A C 1
ATOM 1343 O O . LEU A 1 174 ? 12.691 -7.314 -2.620 1.00 98.25 174 LEU A O 1
ATOM 1347 N N . HIS A 1 175 ? 12.596 -6.408 -0.574 1.00 98.38 175 HIS A N 1
ATOM 1348 C CA . HIS A 1 175 ? 12.162 -7.620 0.118 1.00 98.38 175 HIS A CA 1
ATOM 1349 C C . HIS A 1 175 ? 10.882 -7.342 0.893 1.00 98.38 175 HIS A C 1
ATOM 1351 O O . HIS A 1 175 ? 10.874 -6.463 1.753 1.00 98.38 175 HIS A O 1
ATOM 1357 N N . LEU A 1 176 ? 9.818 -8.092 0.608 1.00 98.25 176 LEU A N 1
ATOM 1358 C CA . LEU A 1 176 ? 8.509 -7.926 1.232 1.00 98.25 176 LEU A CA 1
ATOM 1359 C C . LEU A 1 176 ? 8.338 -8.941 2.365 1.00 98.25 176 LEU A C 1
ATOM 1361 O O . LEU A 1 176 ? 8.604 -10.133 2.201 1.00 98.25 176 LEU A O 1
ATOM 1365 N N . GLU A 1 177 ? 7.863 -8.479 3.520 1.00 97.56 177 GLU A N 1
ATOM 1366 C CA . GLU A 1 177 ? 7.528 -9.361 4.639 1.00 97.56 177 GLU A CA 1
ATOM 1367 C C . GLU A 1 177 ? 6.239 -10.148 4.346 1.00 97.56 177 GLU A C 1
ATOM 1369 O O . GLU A 1 177 ? 5.441 -9.786 3.476 1.00 97.56 177 GLU A O 1
ATOM 1374 N N . THR A 1 178 ? 6.042 -11.272 5.039 1.00 95.75 178 THR A N 1
ATOM 1375 C CA . THR A 1 178 ? 4.787 -12.034 4.937 1.00 95.75 178 THR A CA 1
ATOM 1376 C C . THR A 1 178 ? 3.692 -11.288 5.708 1.00 95.75 178 THR A C 1
ATOM 1378 O O . THR A 1 178 ? 3.965 -10.883 6.835 1.00 95.75 178 THR A O 1
ATOM 1381 N N . PRO A 1 179 ? 2.482 -11.093 5.150 1.00 93.75 179 PRO A N 1
ATOM 1382 C CA . PRO A 1 179 ? 1.392 -10.440 5.869 1.00 93.75 179 PRO A CA 1
ATOM 1383 C C . PRO A 1 179 ? 0.969 -11.240 7.108 1.00 93.75 179 PRO A C 1
ATOM 1385 O O . PRO A 1 179 ? 0.715 -12.441 7.011 1.00 93.75 179 PRO A O 1
ATOM 1388 N N . GLU A 1 180 ? 0.852 -10.580 8.261 1.00 90.00 180 GLU A N 1
ATOM 1389 C CA . GLU A 1 180 ? 0.448 -11.201 9.533 1.00 90.00 180 GLU A CA 1
ATOM 1390 C C . GLU A 1 180 ? -0.904 -10.679 10.040 1.00 90.00 180 GLU A C 1
ATOM 1392 O O . GLU A 1 180 ? -1.548 -11.311 10.884 1.00 90.00 180 GLU A O 1
ATOM 1397 N N . ARG A 1 181 ? -1.357 -9.529 9.531 1.00 89.31 181 ARG A N 1
ATOM 1398 C CA . ARG A 1 181 ? -2.612 -8.879 9.936 1.00 89.31 181 ARG A CA 1
ATOM 1399 C C . ARG A 1 181 ? -3.305 -8.176 8.758 1.00 89.31 181 ARG A C 1
ATOM 1401 O O . ARG A 1 181 ? -2.658 -7.935 7.740 1.00 89.31 181 ARG A O 1
ATOM 1408 N N . PRO A 1 182 ? -4.585 -7.777 8.898 1.00 91.44 182 PRO A N 1
ATOM 1409 C CA . PRO A 1 182 ? -5.326 -7.078 7.847 1.00 91.44 182 PRO A CA 1
ATOM 1410 C C . PRO A 1 182 ? -4.607 -5.857 7.268 1.00 91.44 182 PRO A C 1
ATOM 1412 O O . PRO A 1 182 ? -4.620 -5.669 6.057 1.00 91.44 182 PRO A O 1
ATOM 1415 N N . LEU A 1 183 ? -3.944 -5.048 8.102 1.00 92.38 183 LEU A N 1
ATOM 1416 C CA . LEU A 1 183 ? -3.242 -3.859 7.615 1.00 92.38 183 LEU A CA 1
ATOM 1417 C C . LEU A 1 183 ? -2.060 -4.188 6.693 1.00 92.38 183 LEU A C 1
ATOM 1419 O O . LEU A 1 183 ? -1.783 -3.417 5.781 1.00 92.38 183 LEU A O 1
ATOM 1423 N N . ASP A 1 184 ? -1.396 -5.332 6.880 1.00 93.25 184 ASP A N 1
ATOM 1424 C CA . ASP A 1 184 ? -0.279 -5.741 6.017 1.00 93.25 184 ASP A CA 1
ATOM 1425 C C . ASP A 1 184 ? -0.765 -6.120 4.605 1.00 93.25 184 ASP A C 1
ATOM 1427 O O . ASP A 1 184 ? 0.020 -6.112 3.657 1.00 93.25 184 ASP A O 1
ATOM 1431 N N . LEU A 1 185 ? -2.062 -6.431 4.463 1.00 93.38 185 LEU A N 1
ATOM 1432 C CA . LEU A 1 185 ? -2.724 -6.663 3.178 1.00 93.38 185 LEU A CA 1
ATOM 1433 C C . LEU A 1 185 ? -3.075 -5.362 2.452 1.00 93.38 185 LEU A C 1
ATOM 1435 O O . LEU A 1 185 ? -3.488 -5.444 1.302 1.00 93.38 185 LEU A O 1
ATOM 1439 N N . LEU A 1 186 ? -2.928 -4.202 3.104 1.00 95.81 186 LEU A N 1
ATOM 1440 C CA . LEU A 1 186 ? -3.113 -2.862 2.533 1.00 95.81 186 LEU A CA 1
ATOM 1441 C C . LEU A 1 186 ? -1.762 -2.150 2.344 1.00 95.81 186 LEU A C 1
ATOM 1443 O O . LEU A 1 186 ? -1.495 -1.560 1.299 1.00 95.81 186 LEU A O 1
ATOM 1447 N N . TRP A 1 187 ? -0.907 -2.204 3.367 1.00 97.62 187 TRP A N 1
ATOM 1448 C CA . TRP A 1 187 ? 0.423 -1.600 3.401 1.00 97.62 187 TRP A CA 1
ATOM 1449 C C . TRP A 1 187 ? 1.443 -2.667 3.779 1.00 97.62 187 TRP A C 1
ATOM 1451 O O . TRP A 1 187 ? 1.686 -2.941 4.956 1.00 97.62 187 TRP A O 1
ATOM 1461 N N . ARG A 1 188 ? 2.056 -3.284 2.772 1.00 97.69 188 ARG A N 1
ATOM 1462 C CA . ARG A 1 188 ? 2.968 -4.404 2.978 1.00 97.69 188 ARG A CA 1
ATOM 1463 C C . ARG A 1 188 ? 4.353 -3.907 3.357 1.00 97.69 188 ARG A C 1
ATOM 1465 O O . ARG A 1 188 ? 5.013 -3.209 2.586 1.00 97.69 188 ARG A O 1
ATOM 1472 N N . LYS A 1 189 ? 4.804 -4.269 4.557 1.00 97.88 189 LYS A N 1
ATOM 1473 C CA . LYS A 1 189 ? 6.140 -3.913 5.039 1.00 97.88 189 LYS A CA 1
ATOM 1474 C C . LYS A 1 189 ? 7.212 -4.517 4.136 1.00 97.88 189 LYS A C 1
ATOM 1476 O O . LYS A 1 189 ? 7.152 -5.696 3.786 1.00 97.88 189 LYS A O 1
ATOM 1481 N N . CYS A 1 190 ? 8.205 -3.711 3.788 1.00 97.50 190 CYS A N 1
ATOM 1482 C CA . CYS A 1 190 ? 9.323 -4.133 2.966 1.00 97.50 190 CYS A CA 1
ATOM 1483 C C . CYS A 1 190 ? 10.624 -3.420 3.350 1.00 97.50 190 CYS A C 1
ATOM 1485 O O . CYS A 1 190 ? 10.623 -2.346 3.955 1.00 97.50 190 CYS A O 1
ATOM 1487 N N . ARG A 1 191 ? 11.753 -4.044 3.012 1.00 98.00 191 ARG A N 1
ATOM 1488 C CA . ARG A 1 191 ? 13.067 -3.400 3.019 1.00 98.00 191 ARG A CA 1
ATOM 1489 C C . ARG A 1 191 ? 13.427 -3.043 1.588 1.00 98.00 191 ARG A C 1
ATOM 1491 O O . ARG A 1 191 ? 13.443 -3.931 0.739 1.00 98.00 191 ARG A O 1
ATOM 1498 N N . LEU A 1 192 ? 13.701 -1.768 1.352 1.00 98.12 192 LEU A N 1
ATOM 1499 C CA . LEU A 1 192 ? 14.068 -1.214 0.057 1.00 98.12 192 LEU A CA 1
ATOM 1500 C C . LEU A 1 192 ? 15.516 -0.732 0.113 1.00 98.12 192 LEU A C 1
ATOM 1502 O O . LEU A 1 192 ? 15.884 0.011 1.024 1.00 98.12 192 LEU A O 1
ATOM 1506 N N . ILE A 1 193 ? 16.300 -1.129 -0.884 1.00 97.31 193 ILE A N 1
ATOM 1507 C CA . ILE A 1 193 ? 17.625 -0.592 -1.175 1.00 97.31 193 ILE A CA 1
ATOM 1508 C C . ILE A 1 193 ? 17.588 -0.018 -2.589 1.00 97.31 193 ILE A C 1
ATOM 1510 O O . ILE A 1 193 ? 17.201 -0.715 -3.531 1.00 97.31 193 ILE A O 1
ATOM 1514 N N . THR A 1 194 ? 17.980 1.245 -2.739 1.00 95.38 194 THR A N 1
ATOM 1515 C CA . THR A 1 194 ? 18.099 1.909 -4.042 1.00 95.38 194 THR A CA 1
ATOM 1516 C C . THR A 1 194 ? 19.560 2.130 -4.414 1.00 95.38 194 THR A C 1
ATOM 1518 O O . THR A 1 194 ? 20.414 2.324 -3.549 1.00 95.38 194 THR A O 1
ATOM 1521 N N . ASN A 1 195 ? 19.847 2.185 -5.714 1.00 88.69 195 ASN A N 1
ATOM 1522 C CA . ASN A 1 195 ? 21.197 2.416 -6.241 1.00 88.69 195 ASN A CA 1
ATOM 1523 C C . ASN A 1 195 ? 21.804 3.785 -5.846 1.00 88.69 195 ASN A C 1
ATOM 1525 O O . ASN A 1 195 ? 23.014 3.979 -5.942 1.00 88.69 195 ASN A O 1
ATOM 1529 N N . GLY A 1 196 ? 20.981 4.726 -5.371 1.00 79.19 196 GLY A N 1
ATOM 1530 C CA . GLY A 1 196 ? 21.399 6.002 -4.782 1.00 79.19 196 GLY A CA 1
ATOM 1531 C C . GLY A 1 196 ? 21.865 5.900 -3.323 1.00 79.19 196 GLY A C 1
ATOM 1532 O O . GLY A 1 196 ? 22.141 6.926 -2.703 1.00 79.19 196 GLY A O 1
ATOM 1533 N N . GLY A 1 197 ? 21.932 4.689 -2.759 1.00 76.62 197 GLY A N 1
ATOM 1534 C CA . GLY A 1 197 ? 22.426 4.423 -1.407 1.00 76.62 197 GLY A CA 1
ATOM 1535 C C . GLY A 1 197 ? 21.383 4.567 -0.297 1.00 76.62 197 GLY A C 1
ATOM 1536 O O . GLY A 1 197 ? 21.750 4.559 0.878 1.00 76.62 197 GLY A O 1
ATOM 1537 N N . SER A 1 198 ? 20.096 4.703 -0.633 1.00 86.69 198 SER A N 1
ATOM 1538 C CA . SER A 1 198 ? 19.036 4.640 0.380 1.00 86.69 198 SER A CA 1
ATOM 1539 C C . SER A 1 198 ? 18.791 3.182 0.762 1.00 86.69 198 SER A C 1
ATOM 1541 O O . SER A 1 198 ? 18.542 2.364 -0.114 1.00 86.69 198 SER A O 1
ATOM 1543 N N . ASP A 1 199 ? 18.832 2.870 2.056 1.00 93.56 199 ASP A N 1
ATOM 1544 C CA . ASP A 1 199 ? 18.480 1.563 2.631 1.00 93.56 199 ASP A CA 1
ATOM 1545 C C . ASP A 1 199 ? 17.536 1.805 3.806 1.00 93.56 199 ASP A C 1
ATOM 1547 O O . ASP A 1 199 ? 17.853 2.562 4.730 1.00 93.56 199 ASP A O 1
ATOM 1551 N N . GLY A 1 200 ? 16.358 1.190 3.774 1.00 95.31 200 GLY A N 1
ATOM 1552 C CA . GLY A 1 200 ? 15.411 1.363 4.859 1.00 95.31 200 GLY A CA 1
ATOM 1553 C C . GLY A 1 200 ? 14.181 0.479 4.797 1.00 95.31 200 GLY A C 1
ATOM 1554 O O . GLY A 1 200 ? 13.873 -0.175 3.802 1.00 95.31 200 GLY A O 1
ATOM 1555 N N . VAL A 1 201 ? 13.459 0.491 5.916 1.00 97.25 201 VAL A N 1
ATOM 1556 C CA . VAL A 1 201 ? 12.132 -0.113 6.032 1.00 97.25 201 VAL A CA 1
ATOM 1557 C C . VAL A 1 201 ? 11.090 0.890 5.554 1.00 97.25 201 VAL A C 1
ATOM 1559 O O . VAL A 1 201 ? 11.024 2.016 6.052 1.00 97.25 201 VAL A O 1
ATOM 1562 N N . VAL A 1 202 ? 10.265 0.450 4.614 1.00 97.75 202 VAL A N 1
ATOM 1563 C CA . VAL A 1 202 ? 9.170 1.202 3.996 1.00 97.75 202 VAL A CA 1
ATOM 1564 C C . VAL A 1 202 ? 7.950 0.284 3.879 1.00 97.75 202 VAL A C 1
ATOM 1566 O O . VAL A 1 202 ? 8.009 -0.894 4.238 1.00 97.75 202 VAL A O 1
ATOM 1569 N N . PHE A 1 203 ? 6.816 0.816 3.438 1.00 98.44 203 PHE A N 1
ATOM 1570 C CA . PHE A 1 203 ? 5.595 0.037 3.248 1.00 98.44 203 PHE A CA 1
ATOM 1571 C C . PHE A 1 203 ? 5.046 0.277 1.849 1.00 98.44 203 PHE A C 1
ATOM 1573 O O . PHE A 1 203 ? 4.908 1.420 1.430 1.00 98.44 203 PHE A O 1
ATOM 1580 N N . MET A 1 204 ? 4.728 -0.790 1.129 1.00 98.19 204 MET A N 1
ATOM 1581 C CA . MET A 1 204 ? 4.206 -0.717 -0.229 1.00 98.19 204 MET A CA 1
ATOM 1582 C C . MET A 1 204 ? 2.676 -0.815 -0.204 1.00 98.19 204 MET A C 1
ATOM 1584 O O . MET A 1 204 ? 2.152 -1.774 0.372 1.00 98.19 204 MET A O 1
ATOM 1588 N N . PRO A 1 205 ? 1.939 0.132 -0.810 1.00 98.06 205 PRO A N 1
ATOM 1589 C CA . PRO A 1 205 ? 0.508 -0.024 -1.034 1.00 98.06 205 PRO A CA 1
ATOM 1590 C C . PRO A 1 205 ? 0.233 -1.223 -1.949 1.00 98.06 205 PRO A C 1
ATOM 1592 O O . PRO A 1 205 ? 0.697 -1.275 -3.091 1.00 98.06 205 PRO A O 1
ATOM 1595 N N . THR A 1 206 ? -0.540 -2.181 -1.451 1.00 97.50 206 THR A N 1
ATOM 1596 C CA . THR A 1 206 ? -0.920 -3.404 -2.180 1.00 97.50 206 THR A CA 1
ATOM 1597 C C . THR A 1 206 ? -2.167 -3.228 -3.037 1.00 97.50 206 THR A C 1
ATOM 1599 O O . THR A 1 206 ? -2.461 -4.094 -3.851 1.00 97.50 206 THR A O 1
ATOM 1602 N N . ILE A 1 207 ? -2.896 -2.128 -2.849 1.00 97.00 207 ILE A N 1
ATOM 1603 C CA . ILE A 1 207 ? -4.115 -1.785 -3.582 1.00 97.00 207 ILE A CA 1
ATOM 1604 C C . ILE A 1 207 ? -3.869 -0.512 -4.390 1.00 97.00 207 ILE A C 1
ATOM 1606 O O . ILE A 1 207 ? -3.235 0.436 -3.904 1.00 97.00 207 ILE A O 1
ATOM 1610 N N . TYR A 1 208 ? -4.366 -0.483 -5.622 1.00 97.38 208 TYR A N 1
ATOM 1611 C CA . TYR A 1 208 ? -4.282 0.675 -6.506 1.00 97.38 208 TYR A CA 1
ATOM 1612 C C . TYR A 1 208 ? -4.950 1.926 -5.903 1.00 97.38 208 TYR A C 1
ATOM 1614 O O . TYR A 1 208 ? -5.823 1.825 -5.041 1.00 97.38 208 TYR A O 1
ATOM 1622 N N . PRO A 1 209 ? -4.510 3.140 -6.276 1.00 93.88 209 PRO A N 1
ATOM 1623 C CA . PRO A 1 209 ? -5.001 4.388 -5.678 1.00 93.88 209 PRO A CA 1
ATOM 1624 C C . PRO A 1 209 ? -6.374 4.825 -6.199 1.00 93.88 209 PRO A C 1
ATOM 1626 O O . PRO A 1 209 ? -6.948 5.794 -5.693 1.00 93.88 209 PRO A O 1
ATOM 1629 N N . ASN A 1 210 ? -6.879 4.145 -7.225 1.00 90.44 210 ASN A N 1
ATOM 1630 C CA . ASN A 1 210 ? -8.113 4.482 -7.910 1.00 90.44 210 ASN A CA 1
ATOM 1631 C C . ASN A 1 210 ? -9.338 4.083 -7.075 1.00 90.44 210 ASN A C 1
ATOM 1633 O O . ASN A 1 210 ? -9.357 3.055 -6.399 1.00 90.44 210 ASN A O 1
ATOM 1637 N N . THR A 1 211 ? -10.367 4.929 -7.106 1.00 83.94 211 THR A N 1
ATOM 1638 C CA . THR A 1 211 ? -11.578 4.753 -6.301 1.00 83.94 211 THR A CA 1
ATOM 1639 C C . THR A 1 211 ? -12.433 3.593 -6.799 1.00 83.94 211 THR A C 1
ATOM 1641 O O . THR A 1 211 ? -12.684 3.462 -7.996 1.00 83.94 211 THR A O 1
ATOM 1644 N N . SER A 1 212 ? -12.927 2.789 -5.858 1.00 87.69 212 SER A N 1
ATOM 1645 C CA . SER A 1 212 ? -13.873 1.708 -6.110 1.00 87.69 212 SER A CA 1
ATOM 1646 C C . SER A 1 212 ? -14.891 1.596 -4.979 1.00 87.69 212 SER A C 1
ATOM 1648 O O . SER A 1 212 ? -14.539 1.732 -3.807 1.00 87.69 212 SER A O 1
ATOM 1650 N N . ASP A 1 213 ? -16.138 1.301 -5.346 1.00 87.88 213 ASP A N 1
ATOM 1651 C CA . ASP A 1 213 ? -17.212 0.957 -4.411 1.00 87.88 213 ASP A CA 1
ATOM 1652 C C . ASP A 1 213 ? -17.314 -0.567 -4.181 1.00 87.88 213 ASP A C 1
ATOM 1654 O O . ASP A 1 213 ? -18.091 -1.025 -3.337 1.00 87.88 213 ASP A O 1
ATOM 1658 N N . ASP A 1 214 ? -16.537 -1.374 -4.915 1.00 93.19 214 ASP A N 1
ATOM 1659 C CA . ASP A 1 214 ? -16.497 -2.822 -4.735 1.00 93.19 214 ASP A CA 1
ATOM 1660 C C . ASP A 1 214 ? -15.652 -3.186 -3.512 1.00 93.19 214 ASP A C 1
ATOM 1662 O O . ASP A 1 214 ? -14.440 -2.970 -3.430 1.00 93.19 214 ASP A O 1
ATOM 1666 N N . THR A 1 215 ? -16.309 -3.827 -2.552 1.00 92.38 215 THR A N 1
ATOM 1667 C CA . THR A 1 215 ? -15.679 -4.290 -1.322 1.00 92.38 215 THR A CA 1
ATOM 1668 C C . THR A 1 215 ? -14.562 -5.309 -1.569 1.00 92.38 215 THR A C 1
ATOM 1670 O O . THR A 1 215 ? -13.586 -5.308 -0.822 1.00 92.38 215 THR A O 1
ATOM 1673 N N . GLN A 1 216 ? -14.646 -6.162 -2.596 1.00 94.56 216 GLN A N 1
ATOM 1674 C CA . GLN A 1 216 ? -13.567 -7.116 -2.888 1.00 94.56 216 GLN A CA 1
ATOM 1675 C C . GLN A 1 216 ? -12.292 -6.404 -3.349 1.00 94.56 216 GLN A C 1
ATOM 1677 O O . GLN A 1 216 ? -11.193 -6.801 -2.955 1.00 94.56 216 GLN A O 1
ATOM 1682 N N . GLN A 1 217 ? -12.439 -5.304 -4.087 1.00 95.00 217 GLN A N 1
ATOM 1683 C CA . GLN A 1 217 ? -11.326 -4.465 -4.521 1.00 95.00 217 GLN A CA 1
ATOM 1684 C C . GLN A 1 217 ? -10.720 -3.711 -3.326 1.00 95.00 217 GLN A C 1
ATOM 1686 O O . GLN A 1 217 ? -9.509 -3.766 -3.120 1.00 95.00 217 GLN A O 1
ATOM 1691 N N . LEU A 1 218 ? -11.548 -3.120 -2.454 1.00 92.19 218 LEU A N 1
ATOM 1692 C CA . LEU A 1 218 ? -11.083 -2.473 -1.212 1.00 92.19 218 LEU A CA 1
ATOM 1693 C C . LEU A 1 218 ? -10.372 -3.438 -0.248 1.00 92.19 218 LEU A C 1
ATOM 1695 O O . LEU A 1 218 ? -9.502 -3.034 0.519 1.00 92.19 218 LEU A O 1
ATOM 1699 N N . LEU A 1 219 ? -10.738 -4.721 -0.272 1.00 93.81 219 LEU A N 1
ATOM 1700 C CA . LEU A 1 219 ? -10.099 -5.769 0.525 1.00 93.81 219 LEU A CA 1
ATOM 1701 C C . LEU A 1 219 ? -8.838 -6.354 -0.129 1.00 93.81 219 LEU A C 1
ATOM 1703 O O . LEU A 1 219 ? -8.211 -7.222 0.481 1.00 93.81 219 LEU A O 1
ATOM 1707 N N . GLY A 1 220 ? -8.487 -5.936 -1.350 1.00 94.00 220 GLY A N 1
ATOM 1708 C CA . GLY A 1 220 ? -7.368 -6.503 -2.104 1.00 94.00 220 GLY A CA 1
ATOM 1709 C C . GLY A 1 220 ? -7.578 -7.979 -2.453 1.00 94.00 220 GLY A C 1
ATOM 1710 O O . GLY A 1 220 ? -6.638 -8.766 -2.413 1.00 94.00 220 GLY A O 1
ATOM 1711 N N . ARG A 1 221 ? -8.825 -8.384 -2.722 1.00 94.62 221 ARG A N 1
ATOM 1712 C CA . ARG A 1 221 ? -9.205 -9.767 -3.076 1.00 94.62 221 ARG A CA 1
ATOM 1713 C C . ARG A 1 221 ? -9.495 -9.953 -4.560 1.00 94.62 221 ARG A C 1
ATOM 1715 O O . ARG A 1 221 ? -9.624 -11.086 -5.013 1.00 94.62 221 ARG A O 1
ATOM 1722 N N . SER A 1 222 ? -9.614 -8.856 -5.293 1.00 96.31 222 SER A N 1
ATOM 1723 C CA . SER A 1 222 ? -9.832 -8.842 -6.731 1.00 96.31 222 SER A CA 1
ATOM 1724 C C . SER A 1 222 ? -9.124 -7.651 -7.355 1.00 96.31 222 SER A C 1
ATOM 1726 O O . SER A 1 222 ? -8.932 -6.621 -6.700 1.00 96.31 222 SER A O 1
ATOM 1728 N N . THR A 1 223 ? -8.804 -7.808 -8.630 1.0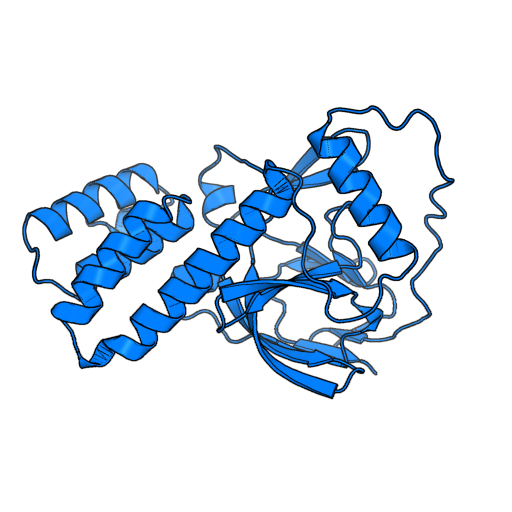0 97.88 223 THR A N 1
ATOM 1729 C CA . THR A 1 223 ? -8.274 -6.763 -9.498 1.00 97.88 223 THR A CA 1
ATOM 1730 C C . THR A 1 223 ? -9.247 -6.566 -10.647 1.00 97.88 223 THR A C 1
ATOM 1732 O O . THR A 1 223 ? -9.800 -7.537 -11.167 1.00 97.88 223 THR A O 1
ATOM 1735 N N . ASP A 1 224 ? -9.486 -5.315 -11.003 1.00 97.44 224 ASP A N 1
ATOM 1736 C CA . ASP A 1 224 ? -10.240 -4.925 -12.190 1.00 97.44 224 ASP A CA 1
ATOM 1737 C C . ASP A 1 224 ? -9.586 -3.684 -12.806 1.00 97.44 224 ASP A C 1
ATOM 1739 O O . ASP A 1 224 ? -8.665 -3.113 -12.219 1.00 97.44 224 ASP A O 1
ATOM 1743 N N . TRP A 1 225 ? -10.056 -3.263 -13.973 1.00 96.31 225 TRP A N 1
ATOM 1744 C CA . TRP A 1 225 ? -9.430 -2.202 -14.756 1.00 96.31 225 TRP A CA 1
ATOM 1745 C C . TRP A 1 225 ? -10.455 -1.155 -15.171 1.00 96.31 225 TRP A C 1
ATOM 1747 O O . TRP A 1 225 ? -11.604 -1.465 -15.495 1.00 96.31 225 TRP A O 1
ATOM 1757 N N . VAL A 1 226 ? -10.046 0.110 -15.159 1.00 94.62 226 VAL A N 1
ATOM 1758 C CA . VAL A 1 226 ? -10.846 1.212 -15.688 1.00 94.62 226 VAL A CA 1
ATOM 1759 C C . VAL A 1 226 ? -10.032 2.013 -16.688 1.00 94.62 226 VAL A C 1
ATOM 1761 O O . VAL A 1 226 ? -9.016 2.614 -16.344 1.00 94.62 226 VAL A O 1
ATOM 1764 N N . ASN A 1 227 ? -10.536 2.093 -17.918 1.00 92.88 227 ASN A N 1
ATOM 1765 C CA . ASN A 1 227 ? -9.945 2.956 -18.926 1.00 92.88 227 ASN A CA 1
ATOM 1766 C C . ASN A 1 227 ? -10.281 4.426 -18.631 1.00 92.88 227 ASN A C 1
ATOM 1768 O O . ASN A 1 227 ? -11.458 4.808 -18.573 1.00 92.88 227 ASN A O 1
ATOM 1772 N N . ARG A 1 228 ? -9.258 5.267 -18.460 1.00 89.88 228 ARG A N 1
ATOM 1773 C CA . ARG A 1 228 ? -9.405 6.725 -18.338 1.00 89.88 228 ARG A CA 1
ATOM 1774 C C . ARG A 1 228 ? -8.391 7.409 -19.235 1.00 89.88 228 ARG A C 1
ATOM 1776 O O . ARG A 1 228 ? -7.194 7.214 -19.083 1.00 89.88 228 ARG A O 1
ATOM 1783 N N . ASN A 1 229 ? -8.880 8.232 -20.161 1.00 86.31 229 ASN A N 1
ATOM 1784 C CA . ASN A 1 229 ? -8.048 8.922 -21.151 1.00 86.31 229 ASN A CA 1
ATOM 1785 C C . ASN A 1 229 ? -7.113 7.975 -21.931 1.00 86.31 229 ASN A C 1
ATOM 1787 O O . ASN A 1 229 ? -6.006 8.361 -22.281 1.00 86.31 229 ASN A O 1
ATOM 1791 N N . GLY A 1 230 ? -7.555 6.741 -22.204 1.00 86.56 230 GLY A N 1
ATOM 1792 C CA . GLY A 1 230 ? -6.760 5.752 -22.932 1.00 86.56 230 GLY A CA 1
ATOM 1793 C C . GLY A 1 230 ? -5.765 4.963 -22.079 1.00 86.56 230 GLY A C 1
ATOM 1794 O O . GLY A 1 230 ? -5.152 4.053 -22.620 1.00 86.56 230 GLY A O 1
ATOM 1795 N N . LEU A 1 231 ? -5.642 5.259 -20.781 1.00 91.00 231 LEU A N 1
ATOM 1796 C CA . LEU A 1 231 ? -4.823 4.500 -19.833 1.00 91.00 231 LEU A CA 1
ATOM 1797 C C . LEU A 1 231 ? -5.675 3.445 -19.130 1.00 91.00 231 LEU A C 1
ATOM 1799 O O . LEU A 1 231 ? -6.760 3.772 -18.636 1.00 91.00 231 LEU A O 1
ATOM 1803 N N . GLU A 1 232 ? -5.180 2.213 -19.042 1.00 95.00 232 GLU A N 1
ATOM 1804 C CA . GLU A 1 232 ? -5.763 1.178 -18.192 1.00 95.00 232 GLU A CA 1
ATOM 1805 C C . GLU A 1 232 ? -5.262 1.357 -16.757 1.00 95.00 232 GLU A C 1
ATOM 1807 O O . GLU A 1 232 ? -4.089 1.151 -16.440 1.00 95.00 232 GLU A O 1
ATOM 1812 N N . LEU A 1 233 ? -6.167 1.783 -15.877 1.00 95.81 233 LEU A N 1
ATOM 1813 C CA . LEU A 1 233 ? -5.862 2.046 -14.476 1.00 95.81 233 LEU A CA 1
ATOM 1814 C C . LEU A 1 233 ? -6.417 0.930 -13.598 1.00 95.81 233 LEU A C 1
ATOM 1816 O O . LEU A 1 233 ? -7.583 0.546 -13.722 1.00 95.81 233 LEU A O 1
ATOM 1820 N N . GLY A 1 234 ? -5.596 0.433 -12.683 1.00 97.12 234 GLY A N 1
ATOM 1821 C CA . GLY A 1 234 ? -5.950 -0.694 -11.835 1.00 97.12 234 GLY A CA 1
ATOM 1822 C C . GLY A 1 234 ? -6.927 -0.311 -10.724 1.00 97.12 234 GLY A C 1
ATOM 1823 O O . GLY A 1 234 ? -6.859 0.776 -10.144 1.00 97.12 234 GLY A O 1
ATOM 1824 N N . LEU A 1 235 ? -7.830 -1.225 -10.384 1.00 97.31 235 LEU A N 1
ATOM 1825 C CA . LEU A 1 235 ? -8.751 -1.153 -9.254 1.00 97.31 235 LEU A CA 1
ATOM 1826 C C . LEU A 1 235 ? -8.541 -2.372 -8.358 1.00 97.31 235 LEU A C 1
ATOM 1828 O O . LEU A 1 235 ? -8.525 -3.506 -8.828 1.00 97.31 235 LEU A O 1
ATOM 1832 N N . GLY A 1 236 ? -8.425 -2.157 -7.049 1.00 96.94 236 GLY A N 1
ATOM 1833 C CA . GLY A 1 236 ? -8.206 -3.251 -6.106 1.00 96.94 236 GLY A CA 1
ATOM 1834 C C . GLY A 1 236 ? -6.756 -3.723 -6.063 1.00 96.94 236 GLY A C 1
ATOM 1835 O O . GLY A 1 236 ? -5.847 -2.899 -5.998 1.00 96.94 236 GLY A O 1
ATOM 1836 N N . LEU A 1 237 ? -6.537 -5.037 -6.005 1.00 97.81 237 LEU A N 1
ATOM 1837 C CA . LEU A 1 237 ? -5.223 -5.624 -5.735 1.00 97.81 237 LEU A CA 1
ATOM 1838 C C . LEU A 1 237 ? -4.207 -5.316 -6.849 1.00 97.81 237 LEU A C 1
ATOM 1840 O O . LEU A 1 237 ? -4.512 -5.435 -8.030 1.00 97.81 237 LEU A O 1
ATOM 1844 N N . ARG A 1 238 ? -2.980 -4.955 -6.464 1.00 98.25 238 ARG A N 1
ATOM 1845 C CA . ARG A 1 238 ? -1.886 -4.660 -7.393 1.00 98.25 238 ARG A CA 1
ATOM 1846 C C . ARG A 1 238 ? -1.337 -5.921 -8.047 1.00 98.25 238 ARG A C 1
ATOM 1848 O O . ARG A 1 238 ? -1.052 -6.913 -7.365 1.00 98.25 238 ARG A O 1
ATOM 1855 N N . GLU A 1 239 ? -1.108 -5.835 -9.350 1.00 98.19 239 GLU A N 1
ATOM 1856 C CA . GLU A 1 239 ? -0.554 -6.908 -10.165 1.00 98.19 239 GLU A CA 1
ATOM 1857 C C . GLU A 1 239 ? 0.593 -6.394 -11.043 1.00 98.19 239 GLU A C 1
ATOM 1859 O O . GLU A 1 239 ? 0.612 -5.249 -11.491 1.00 98.19 239 GLU A O 1
ATOM 1864 N N . PHE A 1 240 ? 1.576 -7.258 -11.273 1.00 97.69 240 PHE A N 1
ATOM 1865 C CA . PHE A 1 240 ? 2.750 -6.974 -12.091 1.00 97.69 240 PHE A CA 1
ATOM 1866 C C . PHE A 1 240 ? 2.772 -7.891 -13.304 1.00 97.69 240 PHE A C 1
ATOM 1868 O O . PHE A 1 240 ? 2.439 -9.070 -13.194 1.00 97.69 240 PHE A O 1
ATOM 1875 N N . LEU A 1 241 ? 3.242 -7.377 -14.435 1.00 96.12 241 LEU A N 1
ATOM 1876 C CA . LEU A 1 241 ? 3.623 -8.191 -15.580 1.00 96.12 241 LEU A CA 1
ATOM 1877 C C . LEU A 1 241 ? 5.104 -8.551 -15.450 1.00 96.12 241 LEU A C 1
ATOM 1879 O O . LEU A 1 241 ? 5.961 -7.668 -15.423 1.00 96.12 241 LEU A O 1
ATOM 1883 N N . VAL A 1 242 ? 5.401 -9.845 -15.351 1.00 95.06 242 VAL A N 1
ATOM 1884 C CA . VAL A 1 242 ? 6.748 -10.403 -15.186 1.00 95.06 242 VAL A CA 1
ATOM 1885 C C . VAL A 1 242 ? 7.028 -11.323 -16.372 1.00 95.06 242 VAL A C 1
ATOM 1887 O O . VAL A 1 242 ? 6.626 -12.485 -16.387 1.00 95.06 242 VAL A O 1
ATOM 1890 N N . GLY A 1 243 ? 7.707 -10.803 -17.395 1.00 91.94 243 GLY A N 1
ATOM 1891 C CA . GLY A 1 243 ? 7.756 -11.468 -18.697 1.00 91.94 243 GLY A CA 1
ATOM 1892 C C . GLY A 1 243 ? 6.362 -11.483 -19.318 1.00 91.94 243 GLY A C 1
ATOM 1893 O O . GLY A 1 243 ? 5.791 -10.425 -19.554 1.00 91.94 243 GLY A O 1
ATOM 1894 N N . ASP A 1 244 ? 5.814 -12.680 -19.513 1.00 90.50 244 ASP A N 1
ATOM 1895 C CA . ASP A 1 244 ? 4.464 -12.891 -20.051 1.00 90.50 244 ASP A CA 1
ATOM 1896 C C . ASP A 1 244 ? 3.457 -13.335 -18.969 1.00 90.50 244 ASP A C 1
ATOM 1898 O O . ASP A 1 244 ? 2.313 -13.673 -19.277 1.00 90.50 244 ASP A O 1
ATOM 1902 N N . GLU A 1 245 ? 3.876 -13.383 -17.698 1.00 95.25 245 GLU A N 1
ATOM 1903 C CA . GLU A 1 245 ? 3.053 -13.861 -16.585 1.00 95.25 245 GLU A CA 1
ATOM 1904 C C . GLU A 1 245 ? 2.591 -12.716 -15.681 1.00 95.25 245 GLU A C 1
ATOM 1906 O O . GLU A 1 245 ? 3.347 -11.795 -15.367 1.00 95.25 245 GLU A O 1
ATOM 1911 N N . VAL A 1 246 ? 1.346 -12.809 -15.214 1.00 96.88 246 VAL A N 1
ATOM 1912 C CA . VAL A 1 246 ? 0.803 -11.907 -14.194 1.00 96.88 246 VAL A CA 1
ATOM 1913 C C . VAL A 1 246 ? 1.211 -12.408 -12.811 1.00 96.88 246 VAL A C 1
ATOM 1915 O O . VAL A 1 246 ? 0.969 -13.564 -12.460 1.00 96.88 246 VAL A O 1
ATOM 1918 N N . LEU A 1 247 ? 1.805 -11.526 -12.010 1.00 97.75 247 LEU A N 1
ATOM 1919 C CA . LEU A 1 247 ? 2.199 -11.780 -10.630 1.00 97.75 247 LEU A CA 1
ATOM 1920 C C . LEU A 1 247 ? 1.451 -10.836 -9.687 1.00 97.75 247 LEU A C 1
ATOM 1922 O O . LEU A 1 247 ? 1.658 -9.624 -9.706 1.00 97.75 247 LEU A O 1
ATOM 1926 N N . SER A 1 248 ? 0.644 -11.398 -8.789 1.00 97.31 248 SER A N 1
ATOM 1927 C CA . SER A 1 248 ? 0.029 -10.625 -7.709 1.00 97.31 248 SER A CA 1
ATOM 1928 C C . SER A 1 248 ? 1.083 -10.097 -6.731 1.00 97.31 248 SER A C 1
ATOM 1930 O O . SER A 1 248 ? 2.015 -10.814 -6.350 1.00 97.31 248 SER A O 1
ATOM 1932 N N . ILE A 1 249 ? 0.888 -8.881 -6.206 1.00 97.12 249 ILE A N 1
ATOM 1933 C CA . ILE A 1 249 ? 1.698 -8.357 -5.093 1.00 97.12 249 ILE A CA 1
ATOM 1934 C C . ILE A 1 249 ? 1.656 -9.249 -3.841 1.00 97.12 249 ILE A C 1
ATOM 1936 O O . ILE A 1 249 ? 2.554 -9.184 -2.997 1.00 97.12 249 ILE A O 1
ATOM 1940 N N . MET A 1 250 ? 0.637 -10.104 -3.700 1.00 95.00 250 MET A N 1
ATOM 1941 C CA . MET A 1 250 ? 0.576 -11.079 -2.610 1.00 95.00 250 MET A CA 1
ATOM 1942 C C . MET A 1 250 ? 1.644 -12.168 -2.746 1.00 95.00 250 MET A C 1
ATOM 1944 O O . MET A 1 250 ? 2.216 -12.590 -1.734 1.00 95.00 250 MET A O 1
ATOM 1948 N N . ASP A 1 251 ? 1.988 -12.540 -3.977 1.00 96.56 251 ASP A N 1
ATOM 1949 C CA . ASP A 1 251 ? 2.968 -13.579 -4.298 1.00 96.56 251 ASP A CA 1
ATOM 1950 C C . ASP A 1 251 ? 4.385 -13.026 -4.522 1.00 96.56 251 ASP A C 1
ATOM 1952 O O . ASP A 1 251 ? 5.368 -13.778 -4.522 1.00 96.56 251 ASP A O 1
ATOM 1956 N N . LEU A 1 252 ? 4.522 -11.704 -4.653 1.00 97.19 252 LEU A N 1
ATOM 1957 C CA . LEU A 1 252 ? 5.812 -11.027 -4.679 1.00 97.19 252 LEU A CA 1
ATOM 1958 C C . LEU A 1 252 ? 6.485 -11.087 -3.293 1.00 97.19 252 LEU A C 1
ATOM 1960 O O . LEU A 1 252 ? 5.978 -10.572 -2.296 1.00 97.19 252 LEU A O 1
ATOM 1964 N N . LYS A 1 253 ? 7.664 -11.713 -3.232 1.00 97.81 253 LYS A N 1
ATOM 1965 C CA . LYS A 1 253 ? 8.500 -11.835 -2.023 1.00 97.81 253 LYS A CA 1
ATOM 1966 C C . LYS A 1 253 ? 9.758 -10.990 -2.126 1.00 97.81 253 LYS A C 1
ATOM 1968 O O . LYS A 1 253 ? 10.177 -10.384 -1.140 1.00 97.81 253 LYS A O 1
ATOM 1973 N N . SER A 1 254 ? 10.373 -10.964 -3.304 1.00 97.88 254 SER A N 1
ATOM 1974 C CA . SER A 1 254 ? 11.576 -10.175 -3.531 1.00 97.88 254 SER A CA 1
ATOM 1975 C C . SER A 1 254 ? 11.743 -9.755 -4.979 1.00 97.88 254 SER A C 1
ATOM 1977 O O . SER A 1 254 ? 11.388 -10.490 -5.897 1.00 97.88 254 SER A O 1
ATOM 1979 N N . LEU A 1 255 ? 12.378 -8.606 -5.150 1.00 97.12 255 LEU A N 1
ATOM 1980 C CA . LEU A 1 255 ? 12.865 -8.076 -6.409 1.00 97.12 255 LEU A CA 1
ATOM 1981 C C . LEU A 1 255 ? 14.327 -7.685 -6.191 1.00 97.12 255 LEU A C 1
ATOM 1983 O O . LEU A 1 255 ? 14.607 -6.845 -5.341 1.00 97.12 255 LEU A O 1
ATOM 1987 N N . VAL A 1 256 ? 15.261 -8.306 -6.905 1.00 96.88 256 VAL A N 1
ATOM 1988 C CA . VAL A 1 256 ? 16.697 -8.017 -6.765 1.00 96.88 256 VAL A CA 1
ATOM 1989 C C . VAL A 1 256 ? 17.278 -7.745 -8.137 1.00 96.88 256 VAL A C 1
ATOM 1991 O O . VAL A 1 256 ? 17.098 -8.546 -9.052 1.00 96.88 256 VAL A O 1
ATOM 1994 N N . ARG A 1 257 ? 17.962 -6.616 -8.288 1.00 94.19 257 ARG A N 1
ATOM 1995 C CA . ARG A 1 257 ? 18.669 -6.283 -9.520 1.00 94.19 257 ARG A CA 1
ATOM 1996 C C . ARG A 1 257 ? 19.821 -7.267 -9.732 1.00 94.19 257 ARG A C 1
ATOM 1998 O O . ARG A 1 257 ? 20.588 -7.511 -8.801 1.00 94.19 257 ARG A O 1
ATOM 2005 N N . ALA A 1 258 ? 19.892 -7.853 -10.926 1.00 87.25 258 ALA A N 1
ATOM 2006 C CA . ALA A 1 258 ? 20.946 -8.792 -11.312 1.00 87.25 258 ALA A CA 1
ATOM 2007 C C . ALA A 1 258 ? 22.264 -8.084 -11.664 1.00 87.25 258 ALA A C 1
ATOM 2009 O O . ALA A 1 258 ? 22.218 -6.915 -12.119 1.00 87.25 258 ALA A O 1
#

Radius of gyration: 18.98 Å; chains: 1; bounding box: 44×35×57 Å

Organism: NCBI:txid1306992

Secondary structure (DSSP, 8-state):
--HHHHHHHT-HHHHHHHHHHHHHH-TT-HHHHHHHHHHHHHTT-HHHHHHHHHHHHHH-GGGHHHHHHHHHHHHHHHHHHHHHHH-PPPEESSSPPHHHHHHHHHHHHHHTT----S-----TT---TT--EEETTEEES-EEESSTTTTTEEEEEETTS-EEEEEGGGEEEEEEPPP-SGGGGTEEEEEEEETTS-EEEEEEE-B-SS----HHHHTTS-EEEEEETTEEEEEEB-EEEETTEEEETTT--EEEE-